Protein AF-A0A9D6N9T9-F1 (afdb_monomer_lite)

Sequence (226 aa):
LMFQETNRHCLLCLECLKNCERLSPRLNLRVPASEIWRGTLAEPQAAALTGALAGLIIPLIVLEHPGWQSARDALQVLGTPWREGALLAVFAAAASLLPGLQRLCAGAAGTETLRALRQAWACAIPLVVGAFMAFELLFVPGLAELSADLRLGPGAREAFLSLRPLLLLQLLAVGAGLLVALVCLQKSLGAVGGAGAPLWRTASRASLFGMNLYAAAVLLLLWWPQ

Foldseek 3Di:
DDDPVDCPVPPVPCPVCVPDPPNPDDDDDDDPPVCLAVLPQDDLVLLLVLQLLLQLLLLVLCQPPPLNVVVNVVQCVVPDVVSVVVSVVSSVCSSVVLVVVLVVCPVPPDPLLNSLLSSLSSLLNLLSQLLVVLSVLVVPPPLQVDWDWDFDDDDDPTDTDTDRVSLVSSCVSNVVSLVSSLSSLVSNLVSSPDPCNVSSVVSNVVSNVVSVVSSVSSSCSSVNPD

pLDDT: mean 80.55, std 11.12, range [46.03, 97.56]

Secondary structure (DSSP, 8-state):
-------TT-----HHHHT-TT-------PPTTHHHHS-PPPPHHHHHHHHHHHHHHHHHHHHH-GGGHHHHHHHHTT-HHHHHHHHHHHHHHHHHHHHHHHHHHHTTS-HHHHHHHHHHHHTTHHHHHHHHHHHHGGGSTTTTT--EEEEESSSSS-EEEEE-HHHHHHHHHHHHHHHHHHHHHHHHHHHT-STTHHHHHHHHHHHHHHHHHHHHHHHHHHHS--

Radius of gyration: 22.66 Å; chains: 1; bounding box: 52×50×80 Å

Structure (mmCIF, N/CA/C/O backbone):
data_AF-A0A9D6N9T9-F1
#
_entry.id   AF-A0A9D6N9T9-F1
#
loop_
_atom_site.group_PDB
_atom_site.id
_atom_site.type_symbol
_atom_site.label_atom_id
_atom_site.label_alt_id
_atom_site.label_comp_id
_atom_site.label_asym_id
_atom_site.label_entity_id
_atom_site.label_seq_id
_atom_site.pdbx_PDB_ins_code
_atom_site.Cartn_x
_atom_site.Cartn_y
_atom_site.Cartn_z
_atom_site.occupancy
_atom_site.B_iso_or_equiv
_atom_site.auth_seq_id
_atom_site.auth_comp_id
_atom_site.auth_asym_id
_atom_site.auth_atom_id
_atom_site.pdbx_PDB_model_num
ATOM 1 N N . LEU A 1 1 ? -10.665 -19.309 37.024 1.00 46.03 1 LEU A N 1
ATOM 2 C CA . LEU A 1 1 ? -11.219 -19.701 35.707 1.00 46.03 1 LEU A CA 1
ATOM 3 C C . LEU A 1 1 ? -11.261 -18.458 34.826 1.00 46.03 1 LEU A C 1
ATOM 5 O O . LEU A 1 1 ? -12.087 -17.591 35.070 1.00 46.03 1 LEU A O 1
ATOM 9 N N . MET A 1 2 ? -10.322 -18.318 33.885 1.00 46.41 2 MET A N 1
ATOM 10 C CA . MET A 1 2 ? -10.349 -17.234 32.896 1.00 46.41 2 MET A CA 1
ATOM 11 C C . MET A 1 2 ? -11.268 -17.654 31.748 1.00 46.41 2 MET A C 1
ATOM 13 O O . MET A 1 2 ? -10.926 -18.547 30.976 1.00 46.41 2 MET A O 1
ATOM 17 N N . PHE A 1 3 ? -12.433 -17.021 31.643 1.00 53.62 3 PHE A N 1
ATOM 18 C CA . PHE A 1 3 ? -13.222 -17.062 30.420 1.00 53.62 3 PHE A CA 1
ATOM 19 C C . PHE A 1 3 ? -12.554 -16.131 29.410 1.00 53.62 3 PHE A C 1
ATOM 21 O O . PHE A 1 3 ? -12.545 -14.914 29.576 1.00 53.62 3 PHE A O 1
ATOM 28 N N . GLN A 1 4 ? -11.929 -16.708 28.387 1.00 57.44 4 GLN A N 1
ATOM 29 C CA . GLN A 1 4 ? -11.382 -15.942 27.275 1.00 57.44 4 GLN A CA 1
ATOM 30 C C . GLN A 1 4 ? -12.556 -15.584 26.351 1.00 57.44 4 GLN A C 1
ATOM 32 O O . GLN A 1 4 ? -12.981 -16.394 25.534 1.00 57.44 4 GLN A O 1
ATOM 37 N N . GLU A 1 5 ? -13.129 -14.389 26.521 1.00 55.22 5 GLU A N 1
ATOM 38 C CA . GLU A 1 5 ? -14.325 -13.946 25.777 1.00 55.22 5 GLU A CA 1
ATOM 39 C C . GLU A 1 5 ? -14.087 -13.781 24.266 1.00 55.22 5 GLU A C 1
ATOM 41 O O . GLU A 1 5 ? -15.032 -13.682 23.484 1.00 55.22 5 GLU A O 1
ATOM 46 N N . THR A 1 6 ? -12.825 -13.761 23.828 1.00 64.56 6 THR A N 1
ATOM 47 C CA . THR A 1 6 ? -12.457 -13.518 22.431 1.00 64.56 6 THR A CA 1
ATOM 48 C C . THR A 1 6 ? -11.460 -14.565 21.940 1.00 64.56 6 THR A C 1
ATOM 50 O O . THR A 1 6 ? -10.466 -14.856 22.604 1.00 64.56 6 THR A O 1
ATOM 53 N N . ASN A 1 7 ? -11.682 -15.077 20.726 1.00 71.56 7 ASN A N 1
ATOM 54 C CA . ASN A 1 7 ? -10.740 -15.956 20.030 1.00 71.56 7 ASN A CA 1
ATOM 55 C C . ASN A 1 7 ? -9.635 -15.182 19.281 1.00 71.56 7 ASN A C 1
ATOM 57 O O . ASN A 1 7 ? -8.918 -15.788 18.488 1.00 71.56 7 ASN A O 1
ATOM 61 N N . ARG A 1 8 ? -9.501 -13.858 19.482 1.00 66.25 8 ARG A N 1
ATOM 62 C CA . ARG A 1 8 ? -8.588 -13.003 18.695 1.00 66.25 8 ARG A CA 1
ATOM 63 C C . ARG A 1 8 ? -7.126 -13.428 18.780 1.00 66.25 8 ARG A C 1
ATOM 65 O O . ARG A 1 8 ? -6.409 -13.305 17.797 1.00 66.25 8 ARG A O 1
ATOM 72 N N . HIS A 1 9 ? -6.707 -13.954 19.928 1.00 72.12 9 HIS A N 1
ATOM 73 C CA . HIS A 1 9 ? -5.340 -14.430 20.165 1.00 72.12 9 HIS A CA 1
ATOM 74 C C . HIS A 1 9 ? -5.243 -15.961 20.164 1.00 72.12 9 HIS A C 1
ATOM 76 O O . HIS A 1 9 ? -4.295 -16.532 20.700 1.00 72.12 9 HIS A O 1
ATOM 82 N N . CYS A 1 10 ? -6.240 -16.651 19.601 1.00 78.62 10 CYS A N 1
ATOM 83 C CA . CYS A 1 10 ? -6.212 -18.102 19.507 1.00 78.62 10 CYS A CA 1
ATOM 84 C C . CYS A 1 10 ? -5.179 -18.535 18.455 1.00 78.62 10 CYS A C 1
ATOM 86 O O . CYS A 1 10 ? -5.390 -18.347 17.260 1.00 78.62 10 CYS A O 1
ATOM 88 N N . LEU A 1 11 ? -4.094 -19.174 18.901 1.00 81.06 11 LEU A N 1
ATOM 89 C CA . LEU A 1 11 ? -3.065 -19.782 18.040 1.00 81.06 11 LEU A CA 1
ATOM 90 C C . LEU A 1 11 ? -3.492 -21.137 17.450 1.00 81.06 11 LEU A C 1
ATOM 92 O O . LEU A 1 11 ? -2.669 -21.869 16.912 1.00 81.06 11 LEU A O 1
ATOM 96 N N . LEU A 1 12 ? -4.769 -21.504 17.599 1.00 83.56 12 LEU A N 1
ATOM 97 C CA . LEU A 1 12 ? -5.318 -22.791 17.175 1.00 83.56 12 LEU A CA 1
ATOM 98 C C . LEU A 1 12 ? -4.568 -24.022 17.732 1.00 83.56 12 LEU A C 1
ATOM 100 O O . LEU A 1 12 ? -4.578 -25.081 17.120 1.00 83.56 12 LEU A O 1
ATOM 104 N N . CYS A 1 13 ? -3.955 -23.919 18.917 1.00 85.31 13 CYS A N 1
ATOM 105 C CA . CYS A 1 13 ? -3.212 -25.023 19.544 1.00 85.31 13 CYS A CA 1
ATOM 106 C C . CYS A 1 13 ? -4.101 -26.178 20.053 1.00 85.31 13 CYS A C 1
ATOM 108 O O . CYS A 1 13 ? -3.587 -27.217 20.457 1.00 85.31 13 CYS A O 1
ATOM 110 N N . LEU A 1 14 ? -5.429 -25.993 20.051 1.00 87.19 14 LEU A N 1
ATOM 111 C CA . LEU A 1 14 ? -6.459 -26.955 20.480 1.00 87.19 14 LEU A CA 1
ATOM 112 C C . LEU A 1 14 ? -6.371 -27.415 21.946 1.00 87.19 14 LEU A C 1
ATOM 114 O O . LEU A 1 14 ? -7.139 -28.277 22.368 1.00 87.19 14 LEU A O 1
ATOM 118 N N . GLU A 1 15 ? -5.510 -26.804 22.755 1.00 85.88 15 GLU A N 1
ATOM 119 C CA . GLU A 1 15 ? -5.335 -27.158 24.168 1.00 85.88 15 GLU A CA 1
ATOM 120 C C . GLU A 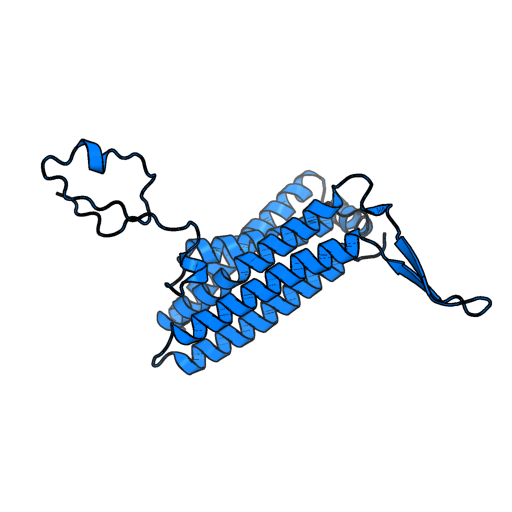1 15 ? -6.618 -26.924 24.986 1.00 85.88 15 GLU A C 1
ATOM 122 O O . GLU A 1 15 ? -6.966 -27.696 25.878 1.00 85.88 15 GLU A O 1
ATOM 127 N N . CYS A 1 16 ? -7.392 -25.901 24.612 1.00 82.25 16 CYS A N 1
ATOM 128 C CA . CYS A 1 16 ? -8.698 -25.610 25.201 1.00 82.25 16 CYS A CA 1
ATOM 129 C C . CYS A 1 16 ? -9.760 -26.680 24.900 1.00 82.25 16 CYS A C 1
ATOM 131 O O . CYS A 1 16 ? -10.655 -26.882 25.714 1.00 82.25 16 CYS A O 1
ATOM 133 N N . LEU A 1 17 ? -9.664 -27.367 23.757 1.00 85.69 17 LEU A N 1
ATOM 134 C CA . LEU A 1 17 ? -10.549 -28.479 23.400 1.00 85.69 17 LEU A CA 1
ATOM 135 C C . LEU A 1 17 ? -10.156 -29.757 24.146 1.00 85.69 17 LEU A C 1
ATOM 137 O O . LEU A 1 17 ? -11.038 -30.468 24.614 1.00 85.69 17 LEU A O 1
ATOM 141 N N . LYS A 1 18 ? -8.851 -30.017 24.301 1.00 86.88 18 LYS A N 1
ATOM 142 C CA . LYS A 1 18 ? -8.337 -31.201 25.010 1.00 86.88 18 LYS A CA 1
ATOM 143 C C . LYS A 1 18 ? -8.667 -31.191 26.501 1.00 86.88 18 LYS A C 1
ATOM 145 O O . LYS A 1 18 ? -9.064 -32.214 27.041 1.00 86.88 18 LYS A O 1
ATOM 150 N N . ASN A 1 19 ? -8.533 -30.034 27.148 1.00 86.06 19 ASN A N 1
ATOM 151 C CA . ASN A 1 19 ? -8.673 -29.914 28.601 1.00 86.06 19 ASN A CA 1
ATOM 152 C C . ASN A 1 19 ? -10.111 -29.618 29.065 1.00 86.06 19 ASN A C 1
ATOM 154 O O . ASN A 1 19 ? -10.336 -29.375 30.249 1.00 86.06 19 ASN A O 1
ATOM 158 N N . CYS A 1 20 ? -11.098 -29.598 28.160 1.00 82.88 20 CYS A N 1
ATOM 159 C CA . CYS A 1 20 ? -12.481 -29.304 28.527 1.00 82.88 20 CYS A CA 1
ATOM 160 C C . CYS A 1 20 ? -13.320 -30.576 28.702 1.00 82.88 20 CYS A C 1
ATOM 162 O O . CYS A 1 20 ? -13.863 -31.112 27.740 1.00 82.88 20 CYS A O 1
ATOM 164 N N . GLU A 1 21 ? -13.535 -30.981 29.954 1.00 86.94 21 GLU A N 1
ATOM 165 C CA . GLU A 1 21 ? -14.380 -32.133 30.315 1.00 86.94 21 GLU A CA 1
ATOM 166 C C . GLU A 1 21 ? -15.847 -31.989 29.876 1.00 86.94 21 GLU A C 1
ATOM 168 O O . GLU A 1 21 ? -16.548 -32.979 29.689 1.00 86.94 21 GLU A O 1
ATOM 173 N N . ARG A 1 22 ? -16.334 -30.752 29.710 1.00 86.25 22 ARG A N 1
ATOM 174 C CA . ARG A 1 22 ? -17.746 -30.467 29.400 1.00 86.25 22 ARG A CA 1
ATOM 175 C C . ARG A 1 22 ? -18.026 -30.167 27.928 1.00 86.25 22 ARG A C 1
ATOM 177 O O . ARG A 1 22 ? -19.139 -29.751 27.624 1.00 86.25 22 ARG A O 1
ATOM 184 N N . LEU A 1 23 ? -17.043 -30.315 27.028 1.00 76.62 23 LEU A N 1
ATOM 185 C CA . LEU A 1 23 ? -17.191 -30.030 25.584 1.00 76.62 23 LEU A CA 1
ATOM 186 C C . LEU A 1 23 ? -17.824 -28.650 25.283 1.00 76.62 23 LEU A C 1
ATOM 188 O O . LEU A 1 23 ? -18.454 -28.434 24.250 1.00 76.62 23 LEU A O 1
ATOM 192 N N . SER A 1 24 ? -17.649 -27.688 26.193 1.00 79.06 24 SER A N 1
ATOM 193 C CA . SER A 1 24 ? -18.222 -26.347 26.081 1.00 79.06 24 SER A CA 1
ATOM 194 C C . SER A 1 24 ? -17.561 -25.421 25.043 1.00 79.06 24 SER A C 1
ATOM 196 O O . SER A 1 24 ? -18.260 -24.507 24.590 1.00 79.06 24 SER A O 1
ATOM 198 N N . PRO A 1 25 ? -16.263 -25.532 24.678 1.00 76.12 25 PRO A N 1
ATOM 199 C CA . PRO A 1 25 ? -15.650 -24.539 23.808 1.00 76.12 25 PRO A CA 1
ATOM 200 C C . PRO A 1 25 ? -16.137 -24.708 22.370 1.00 76.12 25 PRO A C 1
ATOM 202 O O . PRO A 1 25 ? -15.954 -25.748 21.743 1.00 76.12 25 PRO A O 1
ATOM 205 N N . ARG A 1 26 ? -16.718 -23.640 21.815 1.00 76.75 26 ARG A N 1
ATOM 206 C CA . ARG A 1 26 ? -16.994 -23.542 20.380 1.00 76.75 26 ARG A CA 1
ATOM 207 C C . ARG A 1 26 ? -15.792 -22.910 19.691 1.00 76.75 26 ARG A C 1
ATOM 209 O O . ARG A 1 26 ? -15.483 -21.743 19.934 1.00 76.75 26 ARG A O 1
ATOM 216 N N . LEU A 1 27 ? -15.125 -23.668 18.821 1.00 76.25 27 LEU A N 1
ATOM 217 C CA . LEU A 1 27 ? -14.064 -23.131 17.975 1.00 76.25 27 LEU A CA 1
ATOM 218 C C . LEU A 1 27 ? -14.700 -22.238 16.906 1.00 76.25 27 LEU A C 1
ATOM 220 O O . LEU A 1 27 ? -15.283 -22.718 15.937 1.00 76.25 27 LEU A O 1
ATOM 224 N N . ASN A 1 28 ? -14.604 -20.926 17.091 1.00 75.75 28 ASN A N 1
ATOM 225 C CA . ASN A 1 28 ? -14.978 -19.980 16.053 1.00 75.75 28 ASN A CA 1
ATOM 226 C C . ASN A 1 28 ? -13.761 -19.790 15.140 1.00 75.75 28 ASN A C 1
ATOM 228 O O . ASN A 1 28 ? -12.764 -19.204 15.557 1.00 75.75 28 ASN A O 1
ATOM 232 N N . LEU A 1 29 ? -13.793 -20.333 13.923 1.00 74.38 29 LEU A N 1
ATOM 233 C CA . LEU A 1 29 ? -12.741 -20.072 12.943 1.00 74.38 29 LEU A CA 1
ATOM 234 C C . LEU A 1 29 ? -12.972 -18.690 12.342 1.00 74.38 29 LEU A C 1
ATOM 236 O O . LEU A 1 29 ? -13.967 -18.433 11.663 1.00 74.38 29 LEU A O 1
ATOM 240 N N . ARG A 1 30 ? -12.038 -17.778 12.606 1.00 72.31 30 ARG A N 1
ATOM 241 C CA . ARG A 1 30 ? -12.069 -16.435 12.046 1.00 72.31 30 ARG A CA 1
ATOM 242 C C . ARG A 1 30 ? -11.154 -16.376 10.832 1.00 72.31 30 ARG A C 1
ATOM 244 O O . ARG A 1 30 ? -9.986 -16.729 10.927 1.00 72.31 30 ARG A O 1
ATOM 251 N N . VAL A 1 31 ? -11.672 -15.884 9.708 1.00 73.06 31 VAL A N 1
ATOM 252 C CA . VAL A 1 31 ? -10.836 -15.612 8.531 1.00 73.06 31 VAL A CA 1
ATOM 253 C C . VAL A 1 31 ? -9.780 -14.570 8.928 1.00 73.06 31 VAL A C 1
ATOM 255 O O . VAL A 1 31 ? -10.162 -13.528 9.489 1.00 73.06 31 VAL A O 1
ATOM 258 N N . PRO A 1 32 ? -8.480 -14.828 8.687 1.00 67.00 32 PRO A N 1
ATOM 259 C CA . PRO A 1 32 ? -7.427 -13.876 9.012 1.00 67.00 32 PRO A CA 1
ATOM 260 C C . PRO A 1 32 ? -7.709 -12.538 8.332 1.00 67.00 32 PRO A C 1
ATOM 262 O O . PRO A 1 32 ? -8.335 -12.478 7.274 1.00 67.00 32 PRO A O 1
ATOM 265 N N . ALA A 1 33 ? -7.322 -11.448 8.992 1.00 66.81 33 ALA A N 1
ATOM 266 C CA . ALA A 1 33 ? -7.588 -10.086 8.540 1.00 66.81 33 ALA A CA 1
ATOM 267 C C . ALA A 1 33 ? -9.077 -9.705 8.379 1.00 66.81 33 ALA A C 1
ATOM 269 O O . ALA A 1 33 ? -9.344 -8.566 8.012 1.00 66.81 33 ALA A O 1
ATOM 270 N N . SER A 1 34 ? -10.057 -10.570 8.712 1.00 73.69 34 SER A N 1
ATOM 271 C CA . SER A 1 34 ? -11.508 -10.261 8.643 1.00 73.69 34 SER A CA 1
ATOM 272 C C . SER A 1 34 ? -11.907 -8.953 9.339 1.00 73.69 34 SER A C 1
ATOM 274 O O . SER A 1 34 ? -12.927 -8.370 8.989 1.00 73.69 34 SER A O 1
ATOM 276 N N . GLU A 1 35 ? -11.099 -8.476 10.287 1.00 68.06 35 GLU A N 1
ATOM 277 C CA . GLU A 1 35 ? -11.251 -7.188 10.970 1.00 68.06 35 GLU A CA 1
ATOM 278 C C . GLU A 1 35 ? -11.230 -5.988 10.036 1.00 68.06 35 GLU A C 1
ATOM 280 O O . GLU A 1 35 ? -12.031 -5.071 10.191 1.00 68.06 35 GLU A O 1
ATOM 285 N N . ILE A 1 36 ? -10.360 -6.039 9.032 1.00 65.88 36 ILE A N 1
ATOM 286 C CA . ILE A 1 36 ? -10.172 -4.966 8.061 1.00 65.88 36 ILE A CA 1
ATOM 287 C C . ILE A 1 36 ? -11.420 -4.852 7.170 1.00 65.88 36 ILE A C 1
ATOM 289 O O . ILE A 1 36 ? -11.868 -3.753 6.854 1.00 65.88 36 ILE A O 1
ATOM 293 N N . TRP A 1 37 ? -12.026 -5.992 6.816 1.00 66.81 37 TRP A N 1
ATOM 294 C CA . TRP A 1 37 ? -13.096 -6.081 5.812 1.00 66.81 37 TRP A CA 1
ATOM 295 C C . TRP A 1 37 ? -14.515 -6.052 6.391 1.00 66.81 37 TRP A C 1
ATOM 297 O O . TRP A 1 37 ? -15.449 -5.631 5.710 1.00 66.81 37 TRP A O 1
ATOM 307 N N . ARG A 1 38 ? -14.712 -6.551 7.621 1.00 67.88 38 ARG A N 1
ATOM 308 C CA . ARG A 1 38 ? -16.042 -6.680 8.251 1.00 67.88 38 ARG A CA 1
ATOM 309 C C . ARG A 1 38 ? -16.485 -5.424 9.006 1.00 67.88 38 ARG A C 1
ATOM 311 O O . ARG A 1 38 ? -17.539 -5.446 9.629 1.00 67.88 38 ARG A O 1
ATOM 318 N N . GLY A 1 39 ? -15.699 -4.346 8.968 1.00 59.00 39 GLY A N 1
ATOM 319 C CA . GLY A 1 39 ? -16.043 -3.077 9.619 1.00 59.00 39 GLY A CA 1
ATOM 320 C C . GLY A 1 39 ? -15.982 -3.119 11.149 1.00 59.00 39 GLY A C 1
ATOM 321 O O . GLY A 1 39 ? -16.453 -2.194 11.803 1.00 59.00 39 GLY A O 1
ATOM 322 N N . THR A 1 40 ? -15.400 -4.169 11.736 1.00 65.44 40 THR A N 1
ATOM 323 C CA . THR A 1 40 ? -15.052 -4.159 13.160 1.00 65.44 40 THR A CA 1
ATOM 324 C C . THR A 1 40 ? -13.862 -3.230 13.359 1.00 65.44 40 THR A C 1
ATOM 326 O O . THR A 1 40 ? -12.902 -3.327 12.601 1.00 65.44 40 THR A O 1
ATOM 329 N N . LEU A 1 41 ? -13.918 -2.367 14.375 1.00 68.50 41 LEU A N 1
ATOM 330 C CA . LEU A 1 41 ? -12.875 -1.381 14.669 1.00 68.50 41 LEU A CA 1
ATOM 331 C C . LEU A 1 41 ? -11.468 -1.991 14.626 1.00 68.50 41 LEU A C 1
ATOM 333 O O . LEU A 1 41 ? -11.175 -2.948 15.347 1.00 68.50 41 LEU A O 1
ATOM 337 N N . ALA A 1 42 ? -10.618 -1.401 13.789 1.00 70.50 42 ALA A N 1
ATOM 338 C CA . ALA A 1 42 ? -9.234 -1.795 13.616 1.00 70.50 42 ALA A CA 1
ATOM 339 C C . ALA A 1 42 ? -8.427 -1.561 14.894 1.00 70.50 42 ALA A C 1
ATOM 341 O O . ALA A 1 42 ? -8.525 -0.514 15.548 1.00 70.50 42 ALA A O 1
ATOM 342 N N . GLU A 1 43 ? -7.577 -2.531 15.218 1.00 76.12 43 GLU A N 1
ATOM 343 C CA . GLU A 1 43 ? -6.626 -2.380 16.305 1.00 76.12 43 GLU A CA 1
ATOM 344 C C . GLU A 1 43 ? -5.600 -1.281 15.991 1.00 76.12 43 GLU A C 1
ATOM 346 O O . GLU A 1 43 ? -5.198 -1.096 14.836 1.00 76.12 43 GLU A O 1
ATOM 351 N N . PRO A 1 44 ? -5.120 -0.554 17.015 1.00 76.38 44 PRO A N 1
ATOM 352 C CA . PRO A 1 44 ? -4.103 0.479 16.827 1.00 76.38 44 PRO A CA 1
ATOM 353 C C . PRO A 1 44 ? -2.826 -0.075 16.181 1.00 76.38 44 PRO A C 1
ATOM 355 O O . PRO A 1 44 ? -2.167 0.638 15.428 1.00 76.38 44 PRO A O 1
ATOM 358 N N . GLN A 1 45 ? -2.514 -1.348 16.441 1.00 80.00 45 GLN A N 1
ATOM 359 C CA . GLN A 1 45 ? -1.349 -2.044 15.901 1.00 80.00 45 GLN A CA 1
ATOM 360 C C . GLN A 1 45 ? -1.444 -2.222 14.382 1.00 80.00 45 GLN A C 1
ATOM 362 O O . GLN A 1 45 ? -0.473 -1.955 13.681 1.00 80.00 45 GLN A O 1
ATOM 367 N N . ALA A 1 46 ? -2.620 -2.586 13.857 1.00 81.12 46 ALA A N 1
ATOM 368 C CA . ALA A 1 46 ? -2.829 -2.751 12.419 1.00 81.12 46 ALA A CA 1
ATOM 369 C C . ALA A 1 46 ? -2.635 -1.425 11.669 1.00 81.12 46 ALA A C 1
ATOM 371 O O . ALA A 1 46 ? -1.950 -1.369 10.648 1.00 81.12 46 ALA A O 1
ATOM 372 N N . ALA A 1 47 ? -3.180 -0.333 12.210 1.00 81.88 47 ALA A N 1
ATOM 373 C CA . ALA A 1 47 ? -3.007 0.991 11.624 1.00 81.88 47 ALA A CA 1
ATOM 374 C C . ALA A 1 47 ? -1.530 1.438 11.663 1.00 81.88 47 ALA A C 1
ATOM 376 O O . ALA A 1 47 ? -1.014 1.929 10.660 1.00 81.88 47 ALA A O 1
ATOM 377 N N . ALA A 1 48 ? -0.832 1.221 12.786 1.00 81.88 48 ALA A N 1
ATOM 378 C CA . ALA A 1 48 ? 0.590 1.551 12.923 1.00 81.88 48 ALA A CA 1
ATOM 379 C C . ALA A 1 48 ? 1.464 0.750 11.948 1.00 81.88 48 ALA A C 1
ATOM 381 O O . ALA A 1 48 ? 2.314 1.327 11.273 1.00 81.88 48 ALA A O 1
ATOM 382 N N . LEU A 1 49 ? 1.199 -0.553 11.811 1.00 82.81 49 LEU A N 1
ATOM 383 C CA . LEU A 1 49 ? 1.865 -1.412 10.836 1.00 82.81 49 LEU A CA 1
ATOM 384 C C . LEU A 1 49 ? 1.633 -0.917 9.405 1.00 82.81 49 LEU A C 1
ATOM 386 O O . LEU A 1 49 ? 2.566 -0.878 8.612 1.00 82.81 49 LEU A O 1
ATOM 390 N N . THR A 1 50 ? 0.410 -0.486 9.085 1.00 86.44 50 THR A N 1
ATOM 391 C CA . THR A 1 50 ? 0.089 0.062 7.758 1.00 86.44 50 THR A CA 1
ATOM 392 C C . THR A 1 50 ? 0.918 1.305 7.455 1.00 86.44 50 THR A C 1
ATOM 394 O O . THR A 1 50 ? 1.488 1.405 6.375 1.00 86.44 50 THR A O 1
ATOM 397 N N . GLY A 1 51 ? 1.018 2.234 8.412 1.00 83.75 51 GLY A N 1
ATOM 398 C CA . GLY A 1 51 ? 1.845 3.433 8.270 1.00 83.75 51 GLY A CA 1
ATOM 399 C C . GLY A 1 51 ? 3.334 3.110 8.118 1.00 83.75 51 GLY A C 1
ATOM 400 O O . GLY A 1 51 ? 3.992 3.667 7.242 1.00 83.75 51 GLY A O 1
ATOM 401 N N . ALA A 1 52 ? 3.841 2.163 8.914 1.00 83.62 52 ALA A N 1
ATOM 402 C CA . ALA A 1 52 ? 5.226 1.702 8.841 1.00 83.62 52 ALA A CA 1
ATOM 403 C C . ALA A 1 52 ? 5.556 1.090 7.470 1.00 83.62 52 ALA A C 1
ATOM 405 O O . ALA A 1 52 ? 6.532 1.482 6.836 1.00 83.62 52 ALA A O 1
ATOM 406 N N . LEU A 1 53 ? 4.715 0.172 6.983 1.00 86.56 53 LEU A N 1
ATOM 407 C CA . LEU A 1 53 ? 4.891 -0.465 5.676 1.00 86.56 53 LEU A CA 1
ATOM 408 C C . LEU A 1 53 ? 4.753 0.544 4.529 1.00 86.56 53 LEU A C 1
ATOM 410 O O . LEU A 1 53 ? 5.586 0.558 3.626 1.00 86.56 53 LEU A O 1
ATOM 414 N N . ALA A 1 54 ? 3.751 1.427 4.580 1.00 86.94 54 ALA A N 1
ATOM 415 C CA . ALA A 1 54 ? 3.561 2.458 3.562 1.00 86.94 54 ALA A CA 1
ATOM 416 C C . ALA A 1 54 ? 4.795 3.362 3.438 1.00 86.94 54 ALA A C 1
ATOM 418 O O . ALA A 1 54 ? 5.254 3.636 2.328 1.00 86.94 54 ALA A O 1
ATOM 419 N N . GLY A 1 55 ? 5.350 3.788 4.577 1.00 84.25 55 GLY A N 1
ATOM 420 C CA . GLY A 1 55 ? 6.550 4.617 4.617 1.00 84.25 55 GLY A CA 1
ATOM 421 C C . GLY A 1 55 ? 7.846 3.881 4.287 1.00 84.25 55 GLY A C 1
ATOM 422 O O . GLY A 1 55 ? 8.820 4.547 3.961 1.00 84.25 55 GLY A O 1
ATOM 423 N N . LEU A 1 56 ? 7.866 2.544 4.323 1.00 85.88 56 LEU A N 1
ATOM 424 C CA . LEU A 1 56 ? 9.016 1.738 3.901 1.00 85.88 56 LEU A CA 1
ATOM 425 C C . LEU A 1 56 ? 9.101 1.595 2.380 1.00 85.88 56 LEU A C 1
ATOM 427 O O . LEU A 1 56 ? 10.190 1.617 1.818 1.00 85.88 56 LEU A O 1
ATOM 431 N N . ILE A 1 57 ? 7.963 1.435 1.706 1.00 89.50 57 ILE A N 1
ATOM 432 C CA . ILE A 1 57 ? 7.947 1.115 0.271 1.00 89.50 57 ILE A CA 1
ATOM 433 C C . ILE A 1 57 ? 8.562 2.243 -0.563 1.00 89.50 57 ILE A C 1
ATOM 435 O O . ILE A 1 57 ? 9.326 1.974 -1.481 1.00 89.50 57 ILE A O 1
ATOM 439 N N . ILE A 1 58 ? 8.285 3.507 -0.233 1.00 86.75 58 ILE A N 1
ATOM 440 C CA . ILE A 1 58 ? 8.834 4.661 -0.963 1.00 86.75 58 ILE A CA 1
ATOM 441 C C . ILE A 1 58 ? 10.374 4.683 -0.956 1.00 86.75 58 ILE A C 1
ATOM 443 O O . ILE A 1 58 ? 10.960 4.680 -2.039 1.00 86.75 58 ILE A O 1
ATOM 447 N N . PRO A 1 59 ? 11.062 4.699 0.204 1.00 82.50 59 PRO A N 1
ATOM 448 C CA . PRO A 1 59 ? 12.519 4.698 0.223 1.00 82.50 59 PRO A CA 1
ATOM 449 C C . PRO A 1 59 ? 13.098 3.407 -0.362 1.00 82.50 59 PRO A C 1
ATOM 451 O O . PRO A 1 59 ? 14.156 3.463 -0.979 1.00 82.50 59 PRO A O 1
ATOM 454 N N . LEU A 1 60 ? 12.405 2.269 -0.237 1.00 86.19 60 LEU A N 1
ATOM 455 C CA . LEU A 1 60 ? 12.828 1.020 -0.867 1.00 86.19 60 LEU A CA 1
ATOM 456 C C . LEU A 1 60 ? 12.836 1.137 -2.402 1.00 86.19 60 LEU A C 1
ATOM 458 O O . LEU A 1 60 ? 13.835 0.795 -3.030 1.00 86.19 60 LEU A O 1
ATOM 462 N N . ILE A 1 61 ? 11.784 1.715 -2.999 1.00 88.50 61 ILE A N 1
ATOM 463 C CA . ILE A 1 61 ? 11.746 2.010 -4.439 1.00 88.50 61 ILE A CA 1
ATOM 464 C C . ILE A 1 61 ? 12.903 2.940 -4.819 1.00 88.50 61 ILE A C 1
ATOM 466 O O . ILE A 1 61 ? 13.639 2.636 -5.749 1.00 88.50 61 ILE A O 1
ATOM 470 N N . VAL A 1 62 ? 13.116 4.041 -4.092 1.00 84.50 62 VAL A N 1
ATOM 471 C CA . VAL A 1 62 ? 14.195 5.003 -4.402 1.00 84.50 62 VAL A CA 1
ATOM 472 C C . VAL A 1 62 ? 15.590 4.365 -4.331 1.00 84.50 62 VAL A C 1
ATOM 474 O O . VAL A 1 62 ? 16.476 4.723 -5.104 1.00 84.50 62 VAL A O 1
ATOM 477 N N . LEU A 1 63 ? 15.811 3.425 -3.410 1.00 82.88 63 LEU A N 1
ATOM 478 C CA . LEU A 1 63 ? 17.128 2.825 -3.190 1.00 82.88 63 LEU A CA 1
ATOM 479 C C . LEU A 1 63 ? 17.432 1.631 -4.089 1.00 82.88 63 LEU A C 1
ATOM 481 O O . LEU A 1 63 ? 18.601 1.401 -4.408 1.00 82.88 63 LEU A O 1
ATOM 485 N N . GLU A 1 64 ? 16.419 0.891 -4.514 1.00 86.19 64 GLU A N 1
ATOM 486 C CA . GLU A 1 64 ? 16.627 -0.304 -5.329 1.00 86.19 64 GLU A CA 1
ATOM 487 C C . GLU A 1 64 ? 16.349 -0.057 -6.815 1.00 86.19 64 GLU A C 1
ATOM 489 O O . GLU A 1 64 ? 16.996 -0.662 -7.670 1.00 86.19 64 GLU A O 1
ATOM 494 N N . HIS A 1 65 ? 15.466 0.886 -7.158 1.00 85.19 65 HIS A N 1
ATOM 495 C CA . HIS A 1 65 ? 15.119 1.142 -8.551 1.00 85.19 65 HIS A CA 1
ATOM 496 C C . HIS A 1 65 ? 16.295 1.772 -9.329 1.00 85.19 65 HIS A C 1
ATOM 498 O O . HIS A 1 65 ? 16.861 2.783 -8.895 1.00 85.19 65 HIS A O 1
ATOM 504 N N . PRO A 1 66 ? 16.659 1.233 -10.510 1.00 81.69 66 PRO A N 1
ATOM 505 C CA . PRO A 1 66 ? 17.823 1.691 -11.272 1.00 81.69 66 PRO A CA 1
ATOM 506 C C . PRO A 1 66 ? 17.707 3.149 -11.739 1.00 81.69 66 PRO A C 1
ATOM 508 O O . PRO A 1 66 ? 18.691 3.881 -11.672 1.00 81.69 66 PRO A O 1
ATOM 511 N N . GLY A 1 67 ? 16.504 3.608 -12.103 1.00 84.06 67 GLY A N 1
ATOM 512 C CA . GLY A 1 67 ? 16.264 4.985 -12.568 1.00 84.06 67 GLY A CA 1
ATOM 513 C C . GLY A 1 67 ? 16.522 6.086 -11.525 1.00 84.06 67 GLY A C 1
ATOM 514 O O . GLY A 1 67 ? 16.557 7.263 -11.869 1.00 84.06 67 GLY A O 1
ATOM 515 N N . TRP A 1 68 ? 16.737 5.731 -10.253 1.00 84.31 68 TRP A N 1
ATOM 516 C CA . TRP A 1 68 ? 17.010 6.680 -9.164 1.00 84.31 68 TRP A CA 1
ATOM 517 C C . TRP A 1 68 ? 18.493 6.758 -8.786 1.00 84.31 68 TRP A C 1
ATOM 519 O O . TRP A 1 68 ? 18.839 7.205 -7.693 1.00 84.31 68 TRP A O 1
ATOM 529 N N . GLN A 1 69 ? 19.395 6.352 -9.683 1.00 83.06 69 GLN A N 1
ATOM 530 C CA . GLN A 1 69 ? 20.831 6.320 -9.408 1.00 83.06 69 GLN A CA 1
ATOM 531 C C . GLN A 1 69 ? 21.392 7.664 -8.923 1.00 83.06 69 GLN A C 1
ATOM 533 O O . GLN A 1 69 ? 22.087 7.679 -7.918 1.00 83.06 69 GLN A O 1
ATOM 538 N N . SER A 1 70 ? 20.979 8.791 -9.506 1.00 82.25 70 SER A N 1
ATOM 539 C CA . SER A 1 70 ? 21.392 10.127 -9.048 1.00 82.25 70 SER A CA 1
ATOM 540 C C . SER A 1 70 ? 20.970 10.442 -7.606 1.00 82.25 70 SER A C 1
ATOM 542 O O . SER A 1 70 ? 21.738 11.033 -6.849 1.00 82.25 70 SER A O 1
ATOM 544 N N . ALA A 1 71 ? 19.772 10.019 -7.192 1.00 78.69 71 ALA A N 1
ATOM 545 C CA . ALA A 1 71 ? 19.316 10.163 -5.812 1.00 78.69 71 ALA A CA 1
ATOM 546 C C . ALA A 1 71 ? 20.109 9.252 -4.862 1.00 78.69 71 ALA A C 1
ATOM 548 O O . ALA A 1 71 ? 20.435 9.658 -3.746 1.00 78.69 71 ALA A O 1
ATOM 549 N N . ARG A 1 72 ? 20.471 8.043 -5.312 1.00 77.62 72 ARG A N 1
ATOM 550 C CA . ARG A 1 72 ? 21.343 7.132 -4.555 1.00 77.62 72 ARG A CA 1
ATOM 551 C C . ARG A 1 72 ? 22.743 7.702 -4.400 1.00 77.62 72 ARG A C 1
ATOM 553 O O . ARG A 1 72 ? 23.270 7.674 -3.296 1.00 77.62 72 ARG A O 1
ATOM 560 N N . ASP A 1 73 ? 23.309 8.260 -5.459 1.00 81.75 73 ASP A N 1
ATOM 561 C CA . ASP A 1 73 ? 24.639 8.865 -5.450 1.00 81.75 73 ASP A CA 1
ATOM 562 C C . ASP A 1 73 ? 24.664 10.102 -4.540 1.00 81.75 73 ASP A C 1
ATOM 564 O O . ASP A 1 73 ? 25.583 10.269 -3.739 1.00 81.75 73 ASP A O 1
ATOM 568 N N . ALA A 1 74 ? 23.603 10.917 -4.556 1.00 78.25 74 ALA A N 1
ATOM 569 C CA . ALA A 1 74 ? 23.440 12.023 -3.613 1.00 78.25 74 ALA A CA 1
ATOM 570 C C . ALA A 1 74 ? 23.386 11.541 -2.150 1.00 78.25 74 ALA A C 1
ATOM 572 O O . ALA A 1 74 ? 23.971 12.167 -1.267 1.00 78.25 74 ALA A O 1
ATOM 573 N N . LEU A 1 75 ? 22.729 10.407 -1.887 1.00 72.62 75 LEU A N 1
ATOM 574 C CA . LEU A 1 75 ? 22.706 9.777 -0.564 1.00 72.62 75 LEU A CA 1
ATOM 575 C C . LEU A 1 75 ? 24.060 9.155 -0.183 1.00 72.62 75 LEU A C 1
ATOM 577 O O . LEU A 1 75 ? 24.397 9.124 0.997 1.00 72.62 75 LEU A O 1
ATOM 581 N N . GLN A 1 76 ? 24.863 8.698 -1.148 1.00 71.69 76 GLN A N 1
ATOM 582 C CA . GLN A 1 76 ? 26.202 8.150 -0.890 1.00 71.69 76 GLN A CA 1
ATOM 583 C C . GLN A 1 76 ? 27.193 9.204 -0.389 1.00 71.69 76 GLN A C 1
ATOM 585 O O . GLN A 1 76 ? 28.108 8.849 0.355 1.00 71.69 76 GLN A O 1
ATOM 590 N N . VAL A 1 77 ? 26.989 10.489 -0.709 1.00 70.38 77 VAL A N 1
ATOM 591 C CA . VAL A 1 77 ? 27.782 11.604 -0.148 1.00 70.38 77 VAL A CA 1
ATOM 592 C C . VAL A 1 77 ? 27.702 11.635 1.386 1.00 70.38 77 VAL A C 1
ATOM 594 O O . VAL A 1 77 ? 28.630 12.096 2.045 1.00 70.38 77 VAL A O 1
ATOM 597 N N . LEU A 1 78 ? 26.632 11.085 1.970 1.00 66.69 78 LEU A N 1
ATOM 598 C CA . LEU A 1 78 ? 26.455 10.968 3.419 1.00 66.69 78 LEU A CA 1
ATOM 599 C C . LEU A 1 78 ? 27.187 9.754 4.032 1.00 66.69 78 LEU A C 1
ATOM 601 O O . LEU A 1 78 ? 27.258 9.649 5.252 1.00 66.69 78 LEU A O 1
ATOM 605 N N . GLY A 1 79 ? 27.777 8.864 3.224 1.00 63.97 79 GLY A N 1
ATOM 606 C CA . GLY A 1 79 ? 28.537 7.685 3.657 1.00 63.97 79 GLY A CA 1
ATOM 607 C C . GLY A 1 79 ? 27.717 6.387 3.763 1.00 63.97 79 GLY A C 1
ATOM 608 O O . GLY A 1 79 ? 26.518 6.389 4.029 1.00 63.97 79 GLY A O 1
ATOM 609 N N . THR A 1 80 ? 28.377 5.236 3.584 1.00 59.78 80 THR A N 1
ATOM 610 C CA . THR A 1 80 ? 27.760 3.892 3.551 1.00 59.78 80 THR A CA 1
ATOM 611 C C . THR A 1 80 ? 27.017 3.440 4.822 1.00 59.78 80 THR A C 1
ATOM 613 O O . THR A 1 80 ? 25.932 2.882 4.653 1.00 59.78 80 THR A O 1
ATOM 616 N N . PRO A 1 81 ? 27.464 3.702 6.074 1.00 65.00 81 PRO A N 1
ATOM 617 C CA . PRO A 1 81 ? 26.677 3.321 7.256 1.00 65.00 81 PRO A CA 1
ATOM 618 C C . PRO A 1 81 ? 25.376 4.130 7.384 1.00 65.00 81 PRO A C 1
ATOM 620 O O . PRO A 1 81 ? 24.434 3.710 8.056 1.00 65.00 81 PRO A O 1
ATOM 623 N N . TRP A 1 82 ? 25.288 5.276 6.705 1.00 64.69 82 TRP A N 1
ATOM 624 C CA . 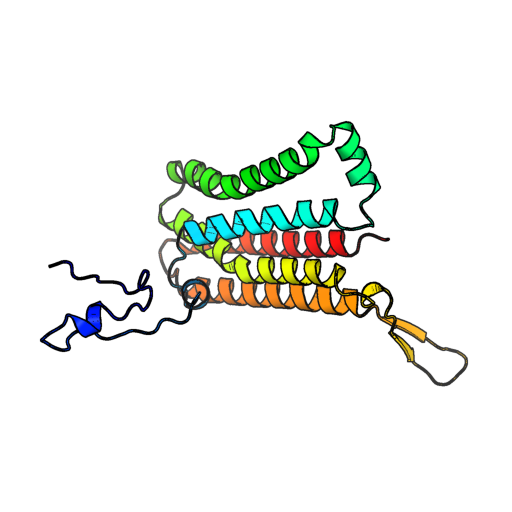TRP A 1 82 ? 24.113 6.136 6.745 1.00 64.69 82 TRP A CA 1
ATOM 625 C C . TRP A 1 82 ? 23.015 5.700 5.782 1.00 64.69 82 TRP A C 1
ATOM 627 O O . TRP A 1 82 ? 21.881 6.111 5.981 1.00 64.69 82 TRP A O 1
ATOM 637 N N . ARG A 1 83 ? 23.279 4.844 4.784 1.00 65.56 83 ARG A N 1
ATOM 638 C CA . ARG A 1 83 ? 22.230 4.367 3.861 1.00 65.56 83 ARG A CA 1
ATOM 639 C C . ARG A 1 83 ? 21.228 3.455 4.574 1.00 65.56 83 ARG A C 1
ATOM 641 O O . ARG A 1 83 ? 20.022 3.682 4.501 1.00 65.56 83 ARG A O 1
ATOM 648 N N . GLU A 1 84 ? 21.731 2.466 5.307 1.00 67.56 84 GLU A N 1
ATOM 649 C CA . GLU A 1 84 ? 20.911 1.577 6.139 1.00 67.56 84 GLU A CA 1
ATOM 650 C C . GLU A 1 84 ? 20.292 2.344 7.313 1.00 67.56 84 GLU A C 1
ATOM 652 O O . GLU A 1 84 ? 19.104 2.199 7.600 1.00 67.56 84 GLU A O 1
ATOM 657 N N . GLY A 1 85 ? 21.070 3.241 7.933 1.00 69.94 85 GLY A N 1
ATOM 658 C CA . GLY A 1 85 ? 20.588 4.129 8.988 1.00 69.94 85 GLY A CA 1
ATOM 659 C C . GLY A 1 85 ? 19.478 5.078 8.526 1.00 69.94 85 GLY A C 1
ATOM 660 O O . GLY A 1 85 ? 18.525 5.294 9.267 1.00 69.94 85 GLY A O 1
ATOM 661 N N . ALA A 1 86 ? 19.546 5.603 7.301 1.00 69.69 86 ALA A N 1
ATOM 662 C CA . ALA A 1 86 ? 18.531 6.482 6.725 1.00 69.69 86 ALA A CA 1
ATOM 663 C C . ALA A 1 86 ? 17.246 5.716 6.404 1.00 69.69 86 ALA A C 1
ATOM 665 O O . ALA A 1 86 ? 16.164 6.200 6.722 1.00 69.69 86 ALA A O 1
ATOM 666 N N . LEU A 1 87 ? 17.347 4.502 5.853 1.00 68.69 87 LEU A N 1
ATOM 667 C CA . LEU A 1 87 ? 16.198 3.607 5.688 1.00 68.69 87 LEU A CA 1
ATOM 668 C C . LEU A 1 87 ? 15.526 3.308 7.023 1.00 68.69 87 LEU A C 1
ATOM 670 O O . LEU A 1 87 ? 14.311 3.450 7.148 1.00 68.69 87 LEU A O 1
ATOM 674 N N . LEU A 1 88 ? 16.320 2.943 8.030 1.00 69.81 88 LEU A N 1
ATOM 675 C CA . LEU A 1 88 ? 15.827 2.661 9.371 1.00 69.81 88 LEU A CA 1
ATOM 676 C C . LEU A 1 88 ? 15.219 3.911 10.019 1.00 69.81 88 LEU A C 1
ATOM 678 O O . LEU A 1 88 ? 14.192 3.807 10.680 1.00 69.81 88 LEU A O 1
ATOM 682 N N . ALA A 1 89 ? 15.803 5.090 9.803 1.00 74.62 89 ALA A N 1
ATOM 683 C CA . ALA A 1 89 ? 15.291 6.359 10.308 1.00 74.62 89 ALA A CA 1
ATOM 684 C C . ALA A 1 89 ? 13.978 6.757 9.625 1.00 74.62 89 ALA A C 1
ATOM 686 O O . ALA A 1 89 ? 13.049 7.171 10.311 1.00 74.62 89 ALA A O 1
ATOM 687 N N . VAL A 1 90 ? 13.860 6.587 8.304 1.00 73.12 90 VAL A N 1
ATOM 688 C CA . VAL A 1 90 ? 12.609 6.821 7.566 1.00 73.12 90 VAL A CA 1
ATOM 689 C C . VAL A 1 90 ? 11.547 5.815 7.998 1.00 73.12 90 VAL A C 1
ATOM 691 O O . VAL A 1 90 ? 10.411 6.205 8.256 1.00 73.12 90 VAL A O 1
ATOM 694 N N . PHE A 1 91 ? 11.913 4.544 8.163 1.00 68.62 91 PHE A N 1
ATOM 695 C CA . PHE A 1 91 ? 11.019 3.515 8.681 1.00 68.62 91 PHE A CA 1
ATOM 696 C C . PHE A 1 91 ? 10.547 3.838 10.101 1.00 68.62 91 PHE A C 1
ATOM 698 O O . PHE A 1 91 ? 9.349 3.822 10.372 1.00 68.62 91 PHE A O 1
ATOM 705 N N . ALA A 1 92 ? 11.464 4.196 11.000 1.00 70.00 92 ALA A N 1
ATOM 706 C CA . ALA A 1 92 ? 11.152 4.590 12.367 1.00 70.00 92 ALA A CA 1
ATOM 707 C C . ALA A 1 92 ? 10.295 5.863 12.403 1.00 70.00 92 ALA A C 1
ATOM 709 O O . ALA A 1 92 ? 9.337 5.933 13.173 1.00 70.00 92 ALA A O 1
ATOM 710 N N . ALA A 1 93 ? 10.574 6.848 11.546 1.00 76.56 93 ALA A N 1
ATOM 711 C CA . ALA A 1 93 ? 9.783 8.067 11.409 1.00 76.56 93 ALA A CA 1
ATOM 712 C C . ALA A 1 93 ? 8.368 7.763 10.896 1.00 76.56 93 ALA A C 1
ATOM 714 O O . ALA A 1 93 ? 7.395 8.223 11.484 1.00 76.56 93 ALA A O 1
ATOM 715 N N . ALA A 1 94 ? 8.222 6.930 9.865 1.00 71.19 94 ALA A N 1
ATOM 716 C CA . ALA A 1 94 ? 6.923 6.534 9.327 1.00 71.19 94 ALA A CA 1
ATOM 717 C C . ALA A 1 94 ? 6.107 5.686 10.315 1.00 71.19 94 ALA A C 1
ATOM 719 O O . ALA A 1 94 ? 4.922 5.945 10.534 1.00 71.19 94 ALA A O 1
ATOM 720 N N . ALA A 1 95 ? 6.751 4.713 10.966 1.00 67.62 95 ALA A N 1
ATOM 721 C CA . ALA A 1 95 ? 6.142 3.870 11.991 1.00 67.62 95 ALA A CA 1
ATOM 722 C C . ALA A 1 95 ? 5.726 4.677 13.230 1.00 67.62 95 ALA A C 1
ATOM 724 O O . ALA A 1 95 ? 4.725 4.355 13.872 1.00 67.62 95 ALA A O 1
ATOM 725 N N . SER A 1 96 ? 6.469 5.739 13.559 1.00 70.25 96 SER A N 1
ATOM 726 C CA . SER A 1 96 ? 6.160 6.635 14.678 1.00 70.25 96 SER A CA 1
ATOM 727 C C . SER A 1 96 ? 5.187 7.758 14.316 1.00 70.25 96 SER A C 1
ATOM 729 O O . SER A 1 96 ? 4.533 8.287 15.217 1.00 70.25 96 SER A O 1
ATOM 731 N N . LEU A 1 97 ? 5.006 8.079 13.029 1.00 72.88 97 LEU A N 1
ATOM 732 C CA . LEU A 1 97 ? 4.143 9.171 12.574 1.00 72.88 97 LEU A CA 1
ATOM 733 C C . LEU A 1 97 ? 2.695 8.965 13.021 1.00 72.88 97 LEU A C 1
ATOM 735 O O . LEU A 1 97 ? 2.068 9.874 13.556 1.00 72.88 97 LEU A O 1
ATOM 739 N N . LEU A 1 98 ? 2.166 7.752 12.848 1.00 67.56 98 LEU A N 1
ATOM 740 C CA . LEU A 1 98 ? 0.782 7.452 13.194 1.00 67.56 98 LEU A CA 1
ATOM 741 C C . LEU A 1 98 ? 0.520 7.434 14.710 1.00 67.56 98 LEU A C 1
ATOM 743 O O . LEU A 1 98 ? -0.405 8.121 15.144 1.00 67.56 98 LEU A O 1
ATOM 747 N N . PRO A 1 99 ? 1.278 6.703 15.551 1.00 67.69 99 PRO A N 1
ATOM 748 C CA . PRO A 1 99 ? 1.112 6.791 17.000 1.00 67.69 99 PRO A CA 1
ATOM 749 C C . PRO A 1 99 ? 1.453 8.190 17.538 1.00 67.69 99 PRO A C 1
ATOM 751 O O . PRO A 1 99 ? 0.821 8.629 18.497 1.00 67.69 99 PRO A O 1
ATOM 754 N N . GLY A 1 100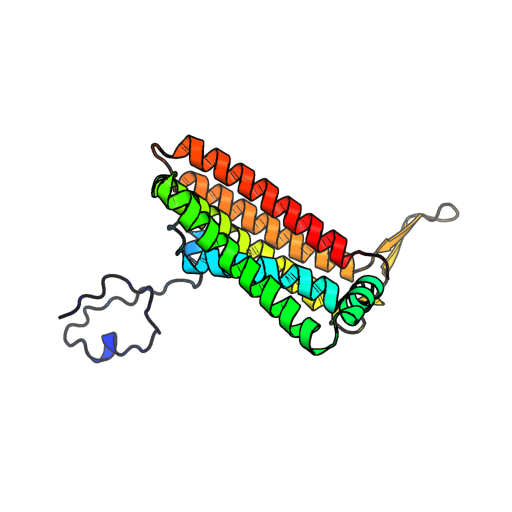 ? 2.382 8.918 16.910 1.00 70.88 100 GLY A N 1
ATOM 755 C CA . GLY A 1 100 ? 2.696 10.314 17.219 1.00 70.88 100 GLY A CA 1
ATOM 756 C C . GLY A 1 100 ? 1.505 11.237 16.968 1.00 70.88 100 GLY A C 1
ATOM 757 O O . GLY A 1 100 ? 1.046 11.907 17.890 1.00 70.88 100 GLY A O 1
ATOM 758 N N . LEU A 1 101 ? 0.925 11.188 15.766 1.00 70.31 101 LEU A N 1
ATOM 759 C CA . LEU A 1 101 ? -0.310 11.899 15.423 1.00 70.31 101 LEU A CA 1
ATOM 760 C C . LEU A 1 101 ? -1.464 11.491 16.337 1.00 70.31 101 LEU A C 1
ATOM 762 O O . LEU A 1 101 ? -2.211 12.347 16.791 1.00 70.31 101 LEU A O 1
ATOM 766 N N . GLN A 1 102 ? -1.593 10.209 16.682 1.00 69.62 102 GLN A N 1
ATOM 767 C CA . GLN A 1 102 ? -2.619 9.762 17.624 1.00 69.62 102 GLN A CA 1
ATOM 768 C C . GLN A 1 102 ? -2.421 10.344 19.024 1.00 69.62 102 GLN A C 1
ATOM 770 O O . GLN A 1 102 ? -3.411 10.700 19.649 1.00 69.62 102 GLN A O 1
ATOM 775 N N . ARG A 1 103 ? -1.186 10.455 19.528 1.00 74.25 103 ARG A N 1
ATOM 776 C CA . ARG A 1 103 ? -0.901 11.073 20.836 1.00 74.25 103 ARG A CA 1
ATOM 777 C C . ARG A 1 103 ? -1.158 12.577 20.818 1.00 74.25 103 ARG A C 1
ATOM 779 O O . ARG A 1 103 ? -1.788 13.083 21.739 1.00 74.25 103 ARG A O 1
ATOM 786 N N . LEU A 1 104 ? -0.732 13.264 19.757 1.00 72.81 104 LEU A N 1
ATOM 787 C CA . LEU A 1 104 ? -0.980 14.696 19.562 1.00 72.81 104 LEU A CA 1
ATOM 788 C C . LEU A 1 104 ? -2.480 14.986 19.448 1.00 72.81 104 LEU A C 1
ATOM 790 O O . LEU A 1 104 ? -2.993 15.912 20.070 1.00 72.81 104 LEU A O 1
ATOM 794 N N . CYS A 1 105 ? -3.205 14.147 18.709 1.00 68.81 105 CYS A N 1
ATOM 795 C CA . CYS A 1 105 ? -4.647 14.256 18.582 1.00 68.81 105 CYS A CA 1
ATOM 796 C C . CYS A 1 105 ? -5.392 13.749 19.819 1.00 68.81 105 CYS A C 1
ATOM 798 O O . CYS A 1 105 ? -6.495 14.210 20.037 1.00 68.81 105 CYS A O 1
ATOM 800 N N . ALA A 1 106 ? -4.850 12.866 20.662 1.00 68.19 106 ALA A N 1
ATOM 801 C CA . ALA A 1 106 ? -5.563 12.370 21.847 1.00 68.19 106 ALA A CA 1
ATOM 802 C C . ALA A 1 106 ? -5.891 13.468 22.868 1.00 68.19 106 ALA A C 1
ATOM 804 O O . ALA A 1 106 ? -6.885 13.349 23.577 1.00 68.19 106 ALA A O 1
ATOM 805 N N . GLY A 1 107 ? -5.087 14.536 22.923 1.00 67.62 107 GLY A N 1
ATOM 806 C CA . GLY A 1 107 ? -5.367 15.696 23.773 1.00 67.62 107 GLY A CA 1
ATOM 807 C C . GLY A 1 107 ? -6.460 16.625 23.230 1.00 67.62 107 GLY A C 1
ATOM 808 O O . GLY A 1 107 ? -7.095 17.326 24.009 1.00 67.62 107 GLY A O 1
ATOM 809 N N . ALA A 1 108 ? -6.697 16.627 21.914 1.00 66.12 108 ALA A N 1
ATOM 810 C CA . ALA A 1 108 ? -7.601 17.569 21.239 1.00 66.12 108 ALA A CA 1
ATOM 811 C C . ALA A 1 108 ? -8.824 16.903 20.578 1.00 66.12 108 ALA A C 1
ATOM 813 O O . ALA A 1 108 ? -9.820 17.560 20.283 1.00 66.12 108 ALA A O 1
ATOM 814 N N . ALA A 1 109 ? -8.755 15.601 20.321 1.00 68.31 109 ALA A N 1
ATOM 815 C CA . ALA A 1 109 ? -9.723 14.828 19.567 1.00 68.31 109 ALA A CA 1
ATOM 816 C C . ALA A 1 109 ? -10.299 13.714 20.444 1.00 68.31 109 ALA A C 1
ATOM 818 O O . ALA A 1 109 ? -9.572 12.965 21.097 1.00 68.31 109 ALA A O 1
ATOM 819 N N . GLY A 1 110 ? -11.625 13.580 20.425 1.00 74.12 110 GLY A N 1
ATOM 820 C CA . GLY A 1 110 ? -12.321 12.526 21.156 1.00 74.12 110 GLY A CA 1
ATOM 821 C C . GLY A 1 110 ? -11.881 11.119 20.735 1.00 74.12 110 GLY A C 1
ATOM 822 O O . GLY A 1 110 ? -11.389 10.889 19.626 1.00 74.12 110 GLY A O 1
ATOM 823 N N . THR A 1 111 ? -12.113 10.142 21.615 1.00 77.88 111 THR A N 1
ATOM 824 C CA . THR A 1 111 ? -11.754 8.730 21.383 1.00 77.88 111 THR A CA 1
ATOM 825 C C . THR A 1 111 ? -12.397 8.145 20.119 1.00 77.88 111 THR A C 1
ATOM 827 O O . THR A 1 111 ? -11.819 7.254 19.495 1.00 77.88 111 THR A O 1
ATOM 830 N N . GLU A 1 112 ? -13.553 8.671 19.710 1.00 76.62 112 GLU A N 1
ATOM 831 C CA . GLU A 1 112 ? -14.233 8.343 18.451 1.00 76.62 112 GLU A CA 1
ATOM 832 C C . GLU A 1 112 ? -13.438 8.800 17.218 1.00 76.62 112 GLU A C 1
ATOM 834 O O . GLU A 1 112 ? -13.307 8.048 16.256 1.00 76.62 112 GLU A O 1
ATOM 839 N N . THR A 1 113 ? -12.830 9.989 17.254 1.00 75.56 113 THR A N 1
ATOM 840 C CA . THR A 1 113 ? -12.014 10.523 16.149 1.00 75.56 113 THR A CA 1
ATOM 841 C C . THR A 1 113 ? -10.742 9.706 15.947 1.00 75.56 113 THR A C 1
ATOM 843 O O . THR A 1 113 ? -10.335 9.435 14.818 1.00 75.56 113 THR A O 1
ATOM 846 N N . LEU A 1 114 ? -10.116 9.259 17.037 1.00 78.31 114 LEU A N 1
ATOM 847 C CA . LEU A 1 114 ? -8.950 8.378 16.958 1.00 78.31 114 LEU A CA 1
ATOM 848 C C . LEU A 1 114 ? -9.313 6.998 16.408 1.00 78.31 114 LEU A C 1
ATOM 850 O O . LEU A 1 114 ? -8.562 6.437 15.611 1.00 78.31 114 LEU A O 1
ATOM 854 N N . ARG A 1 115 ? -10.465 6.453 16.814 1.00 79.31 115 ARG A N 1
ATOM 855 C CA . ARG A 1 115 ? -10.996 5.194 16.274 1.00 79.31 115 ARG A CA 1
ATOM 856 C C . ARG A 1 115 ? -11.291 5.308 14.781 1.00 79.31 115 ARG A C 1
ATOM 858 O O . ARG A 1 115 ? -10.870 4.445 14.015 1.00 79.31 115 ARG A O 1
ATOM 865 N N . ALA A 1 116 ? -11.912 6.411 14.376 1.00 79.06 116 ALA A N 1
ATOM 866 C CA . ALA A 1 116 ? -12.139 6.768 12.986 1.00 79.06 116 ALA A CA 1
ATOM 867 C C . ALA A 1 116 ? -10.830 6.799 12.176 1.00 79.06 116 ALA A C 1
ATOM 869 O O . ALA A 1 116 ? -10.678 6.114 11.167 1.00 79.06 116 ALA A O 1
ATOM 870 N N . LEU A 1 117 ? -9.834 7.545 12.652 1.00 79.00 117 LEU A N 1
ATOM 871 C CA . LEU A 1 117 ? -8.553 7.646 11.964 1.00 79.00 117 LEU A CA 1
ATOM 872 C C . LEU A 1 117 ? -7.877 6.271 11.836 1.00 79.00 117 LEU A C 1
ATOM 874 O O . LEU A 1 117 ? -7.458 5.894 10.748 1.00 79.00 117 LEU A O 1
ATOM 878 N N . ARG A 1 118 ? -7.834 5.476 12.911 1.00 84.00 118 ARG A N 1
ATOM 879 C CA . ARG A 1 118 ? -7.258 4.118 12.885 1.00 84.00 118 ARG A CA 1
ATOM 880 C C . ARG A 1 118 ? -7.925 3.223 11.852 1.00 84.00 118 ARG A C 1
ATOM 882 O O . ARG A 1 118 ? -7.224 2.556 11.097 1.00 84.00 118 ARG A O 1
ATOM 889 N N . GLN A 1 119 ? -9.255 3.231 11.805 1.00 84.19 119 GLN A N 1
ATOM 890 C CA . GLN A 1 119 ? -10.001 2.444 10.830 1.00 84.19 119 GLN A CA 1
ATOM 891 C C . GLN A 1 119 ? -9.672 2.873 9.398 1.00 84.19 119 GLN A C 1
ATOM 893 O O . GLN A 1 119 ? -9.429 2.016 8.551 1.00 84.19 119 GLN A O 1
ATOM 898 N N . ALA A 1 120 ? -9.624 4.181 9.132 1.00 83.94 120 ALA A N 1
ATOM 899 C CA . ALA A 1 120 ? -9.309 4.710 7.809 1.00 83.94 120 ALA A CA 1
ATOM 900 C C . ALA A 1 120 ? -7.897 4.301 7.349 1.00 83.94 120 ALA A C 1
ATOM 902 O O . ALA A 1 120 ? -7.720 3.845 6.222 1.00 83.94 120 ALA A O 1
ATOM 903 N N . TRP A 1 121 ? -6.907 4.366 8.245 1.00 84.06 121 TRP A N 1
ATOM 904 C CA . TRP A 1 121 ? -5.544 3.905 7.964 1.00 84.06 121 TRP A CA 1
ATOM 905 C C . TRP A 1 121 ? -5.469 2.394 7.744 1.00 84.06 121 TRP A C 1
ATOM 907 O O . TRP A 1 121 ? -4.842 1.959 6.787 1.00 84.06 121 TRP A O 1
ATOM 917 N N . ALA A 1 122 ? -6.150 1.586 8.558 1.00 86.94 122 ALA A N 1
ATOM 918 C CA . ALA A 1 122 ? -6.191 0.136 8.359 1.00 86.94 122 ALA A CA 1
ATOM 919 C C . ALA A 1 122 ? -6.843 -0.261 7.021 1.00 86.94 122 ALA A C 1
ATOM 921 O O . ALA A 1 122 ? -6.458 -1.259 6.415 1.00 86.94 122 ALA A O 1
ATOM 922 N N . CYS A 1 123 ? -7.782 0.540 6.507 1.00 89.81 123 CYS A N 1
ATOM 923 C CA . CYS A 1 123 ? -8.352 0.319 5.176 1.00 89.81 123 CYS A CA 1
ATOM 924 C C . CYS A 1 123 ? -7.320 0.491 4.049 1.00 89.81 123 CYS A C 1
ATOM 926 O O . CYS A 1 123 ? -7.570 -0.000 2.955 1.00 89.81 123 CYS A O 1
ATOM 928 N N . ALA A 1 124 ? -6.171 1.138 4.290 1.00 91.44 124 ALA A N 1
ATOM 929 C CA . ALA A 1 124 ? -5.112 1.316 3.294 1.00 91.44 124 ALA A CA 1
ATOM 930 C C . ALA A 1 124 ? -4.201 0.085 3.131 1.00 91.44 124 ALA A C 1
ATOM 932 O O . ALA A 1 124 ? -3.406 0.050 2.195 1.00 91.44 124 ALA A O 1
ATOM 933 N N . ILE A 1 125 ? -4.316 -0.938 3.989 1.00 91.69 125 ILE A N 1
ATOM 934 C CA . ILE A 1 125 ? -3.492 -2.161 3.919 1.00 91.69 125 ILE A CA 1
ATOM 935 C C . ILE A 1 125 ? -3.468 -2.783 2.510 1.00 91.69 125 ILE A C 1
ATOM 937 O O . ILE A 1 125 ? -2.373 -3.050 2.016 1.00 91.69 125 ILE A O 1
ATOM 941 N N . PRO A 1 126 ? -4.606 -2.977 1.813 1.00 93.88 126 PRO A N 1
ATOM 942 C CA . PRO A 1 126 ? -4.606 -3.571 0.476 1.00 93.88 126 PRO A CA 1
ATOM 943 C C . PRO A 1 126 ? -3.825 -2.743 -0.550 1.00 93.88 126 PRO A C 1
ATOM 945 O O . PRO A 1 126 ? -3.168 -3.311 -1.417 1.00 93.88 126 PRO A O 1
ATOM 948 N N . LEU A 1 127 ? -3.850 -1.412 -0.430 1.00 95.75 127 LEU A N 1
ATOM 949 C CA . LEU A 1 127 ? -3.075 -0.517 -1.287 1.00 95.75 127 LEU A CA 1
ATOM 950 C C . LEU A 1 127 ? -1.571 -0.662 -1.033 1.00 95.75 127 LEU A C 1
ATOM 952 O O . LEU A 1 127 ? -0.805 -0.751 -1.985 1.00 95.75 127 LEU A O 1
ATOM 956 N N . VAL A 1 128 ? -1.154 -0.725 0.232 1.00 94.12 128 VAL A N 1
ATOM 957 C CA . VAL A 1 128 ? 0.254 -0.936 0.609 1.00 94.12 128 VAL A CA 1
ATOM 958 C C . VAL A 1 128 ? 0.756 -2.289 0.097 1.00 94.12 128 VAL A C 1
ATOM 960 O O . VAL A 1 128 ? 1.840 -2.367 -0.471 1.00 94.12 128 VAL A O 1
ATOM 963 N N . VAL A 1 129 ? -0.055 -3.344 0.218 1.00 94.62 129 VAL A N 1
ATOM 964 C CA . VAL A 1 129 ? 0.262 -4.665 -0.350 1.00 94.62 129 VAL A CA 1
ATOM 965 C C . VAL A 1 129 ? 0.353 -4.603 -1.877 1.00 94.62 129 VAL A C 1
ATOM 967 O O . VAL A 1 129 ? 1.285 -5.158 -2.448 1.00 94.62 129 VAL A O 1
ATOM 970 N N . GLY A 1 130 ? -0.566 -3.901 -2.545 1.00 96.62 130 GLY A N 1
ATOM 971 C CA . GLY A 1 130 ? -0.521 -3.696 -3.996 1.00 96.62 130 GLY A CA 1
ATOM 972 C C . GLY A 1 130 ? 0.726 -2.935 -4.455 1.00 96.62 130 GLY A C 1
ATOM 973 O O . GLY A 1 130 ? 1.347 -3.318 -5.442 1.00 96.62 130 GLY A O 1
ATOM 974 N N . ALA A 1 131 ? 1.136 -1.907 -3.709 1.00 96.25 131 ALA A N 1
ATOM 975 C CA . ALA A 1 131 ? 2.371 -1.163 -3.948 1.00 96.25 131 ALA A CA 1
ATOM 976 C C . ALA A 1 131 ? 3.620 -2.036 -3.759 1.00 96.25 131 ALA A C 1
ATOM 978 O O . ALA A 1 131 ? 4.527 -1.988 -4.585 1.00 96.25 131 ALA A O 1
ATOM 979 N N . PHE A 1 132 ? 3.644 -2.871 -2.717 1.00 95.44 132 PHE A N 1
ATOM 980 C CA . PHE A 1 132 ? 4.732 -3.819 -2.488 1.00 95.44 132 PHE A CA 1
ATOM 981 C C . PHE A 1 132 ? 4.822 -4.859 -3.612 1.00 95.44 132 PHE A C 1
ATOM 983 O O . PHE A 1 132 ? 5.892 -5.074 -4.164 1.00 95.44 132 PHE A O 1
ATOM 990 N N . MET A 1 133 ? 3.690 -5.433 -4.030 1.00 96.81 133 MET A N 1
ATOM 991 C CA . MET A 1 133 ? 3.645 -6.347 -5.177 1.00 96.81 133 MET A CA 1
ATOM 992 C C . MET A 1 133 ? 4.135 -5.672 -6.464 1.00 96.81 133 MET A C 1
ATOM 994 O O . MET A 1 133 ? 4.899 -6.268 -7.215 1.00 96.81 133 MET A O 1
ATOM 998 N N . ALA A 1 134 ? 3.738 -4.421 -6.714 1.00 96.44 134 ALA A N 1
ATOM 999 C CA . ALA A 1 134 ? 4.204 -3.657 -7.871 1.00 96.44 134 ALA A CA 1
ATOM 1000 C C . ALA A 1 134 ? 5.722 -3.408 -7.851 1.00 96.44 134 ALA A C 1
ATOM 1002 O O . ALA A 1 134 ? 6.362 -3.418 -8.904 1.00 96.44 134 ALA A O 1
ATOM 1003 N N . PHE A 1 135 ? 6.294 -3.211 -6.663 1.00 94.56 135 PHE A N 1
ATOM 1004 C CA . PHE A 1 135 ? 7.736 -3.117 -6.469 1.00 94.56 135 PHE A CA 1
ATOM 1005 C C . PHE A 1 135 ? 8.438 -4.458 -6.734 1.00 94.56 135 PHE A C 1
ATOM 1007 O O . PHE A 1 135 ? 9.382 -4.491 -7.515 1.00 94.56 135 PHE A O 1
ATOM 1014 N N . GLU A 1 136 ? 7.944 -5.567 -6.180 1.00 95.19 136 GLU A N 1
ATOM 1015 C CA . GLU A 1 136 ? 8.524 -6.906 -6.386 1.00 95.19 136 GLU A CA 1
ATOM 1016 C C . GLU A 1 136 ? 8.545 -7.332 -7.867 1.00 95.19 136 GLU A C 1
ATOM 1018 O O . GLU A 1 136 ? 9.460 -8.025 -8.311 1.00 95.19 136 GLU A O 1
ATOM 1023 N N . LEU A 1 137 ? 7.591 -6.854 -8.678 1.00 95.00 137 LEU A N 1
ATOM 1024 C CA . LEU A 1 137 ? 7.582 -7.093 -10.127 1.00 95.00 137 LEU A CA 1
ATOM 1025 C C . LEU A 1 137 ? 8.830 -6.556 -10.851 1.00 95.00 137 LEU A C 1
ATOM 1027 O O . LEU A 1 137 ? 9.147 -7.052 -11.930 1.00 95.00 137 LEU A O 1
ATOM 1031 N N . LEU A 1 138 ? 9.550 -5.585 -10.277 1.00 92.06 138 LEU A N 1
ATOM 1032 C CA . LEU A 1 138 ? 10.817 -5.090 -10.832 1.00 92.06 138 LEU A CA 1
ATOM 1033 C C . LEU A 1 138 ? 11.914 -6.158 -10.837 1.00 92.06 138 LEU A C 1
ATOM 1035 O O . LEU A 1 138 ? 12.799 -6.115 -11.688 1.00 92.06 138 LEU A O 1
ATOM 1039 N N . PHE A 1 139 ? 11.863 -7.103 -9.898 1.00 92.56 139 PHE A N 1
ATOM 1040 C CA . PHE A 1 139 ? 12.880 -8.143 -9.742 1.00 92.56 139 PHE A CA 1
ATOM 1041 C C . PHE A 1 139 ? 12.529 -9.431 -10.485 1.00 92.56 139 PHE A C 1
ATOM 1043 O O . PHE A 1 139 ? 13.285 -10.399 -10.428 1.00 92.56 139 PHE A O 1
ATOM 1050 N N . VAL A 1 140 ? 11.402 -9.459 -11.204 1.00 94.56 140 VAL A N 1
ATOM 1051 C CA . VAL A 1 140 ? 11.049 -10.589 -12.062 1.00 94.56 140 VAL A CA 1
ATOM 1052 C C . VAL A 1 140 ? 11.912 -10.524 -13.330 1.00 94.56 140 VAL A C 1
ATOM 1054 O O . VAL A 1 140 ? 11.742 -9.606 -14.141 1.00 94.56 140 VAL A O 1
ATOM 1057 N N . PRO A 1 141 ? 12.839 -11.479 -13.538 1.00 91.62 141 PRO A N 1
ATOM 1058 C CA . PRO A 1 141 ? 13.779 -11.426 -14.651 1.00 91.62 141 PRO A CA 1
ATOM 1059 C C . PRO A 1 141 ? 13.048 -11.489 -15.998 1.00 91.62 141 PRO A C 1
ATOM 1061 O O . PRO A 1 141 ? 12.106 -12.261 -16.173 1.00 91.62 141 PRO A O 1
ATOM 1064 N N . GLY A 1 142 ? 13.480 -10.660 -16.952 1.00 90.06 142 GLY A N 1
ATOM 1065 C CA . GLY A 1 142 ? 12.914 -10.581 -18.304 1.00 90.06 142 GLY A CA 1
ATOM 1066 C C . GLY A 1 142 ? 11.594 -9.806 -18.422 1.00 90.06 142 GLY A C 1
ATOM 1067 O O . GLY A 1 142 ? 11.190 -9.471 -19.533 1.00 90.06 142 GLY A O 1
ATOM 1068 N N . LEU A 1 143 ? 10.929 -9.452 -17.313 1.00 90.12 143 LEU A N 1
ATOM 1069 C CA . LEU A 1 143 ? 9.641 -8.745 -17.361 1.00 90.12 143 LEU A CA 1
ATOM 1070 C C . LEU A 1 143 ? 9.768 -7.294 -17.848 1.00 90.12 143 LEU A C 1
ATOM 1072 O O . LEU A 1 143 ? 8.865 -6.784 -18.510 1.00 90.12 143 LEU A O 1
ATOM 1076 N N . ALA A 1 144 ? 10.893 -6.645 -17.541 1.00 87.06 144 ALA A N 1
ATOM 1077 C CA . ALA A 1 144 ? 11.195 -5.288 -17.993 1.00 87.06 144 ALA A CA 1
ATOM 1078 C C . ALA A 1 144 ? 11.532 -5.211 -19.494 1.00 87.06 144 ALA A C 1
ATOM 1080 O O . ALA A 1 144 ? 11.310 -4.174 -20.116 1.00 87.06 144 ALA A O 1
ATOM 1081 N N . GLU A 1 145 ? 12.048 -6.302 -20.066 1.00 89.75 145 GLU A N 1
ATOM 1082 C CA . GLU A 1 145 ? 12.480 -6.386 -21.469 1.00 89.75 145 GLU A CA 1
ATOM 1083 C C . GLU A 1 145 ? 11.337 -6.773 -22.414 1.00 89.75 145 GLU A C 1
ATOM 1085 O O . GLU A 1 145 ? 11.403 -6.518 -23.615 1.00 89.75 145 GLU A O 1
ATOM 1090 N N . LEU A 1 146 ? 10.267 -7.368 -21.881 1.00 89.31 146 LEU A N 1
ATOM 1091 C CA . LEU A 1 146 ? 9.074 -7.695 -22.649 1.00 89.31 146 LEU A CA 1
ATOM 1092 C C . LEU A 1 146 ? 8.400 -6.407 -23.150 1.00 89.31 146 LEU A C 1
ATOM 1094 O O . LEU A 1 146 ? 7.899 -5.598 -22.370 1.00 89.31 146 LEU A O 1
ATOM 1098 N N . SER A 1 147 ? 8.325 -6.246 -24.469 1.00 90.38 147 SER A N 1
ATOM 1099 C CA . SER A 1 147 ? 7.460 -5.272 -25.132 1.00 90.38 147 SER A CA 1
ATOM 1100 C C .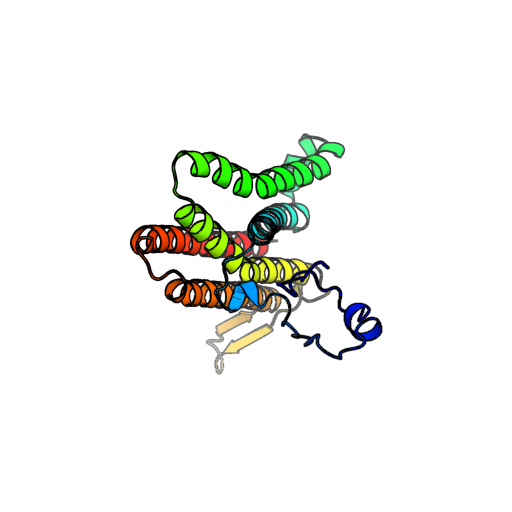 SER A 1 147 ? 6.486 -6.000 -26.050 1.00 90.38 147 SER A C 1
ATOM 1102 O O . SER A 1 147 ? 6.854 -6.904 -26.800 1.00 90.38 147 SER A O 1
ATOM 1104 N N . ALA A 1 148 ? 5.211 -5.630 -25.968 1.00 86.50 148 ALA A N 1
ATOM 1105 C CA . ALA A 1 148 ? 4.183 -6.117 -26.870 1.00 86.50 148 ALA A CA 1
ATOM 1106 C C . ALA A 1 148 ? 3.790 -4.976 -27.803 1.00 86.50 148 ALA A C 1
ATOM 1108 O O . ALA A 1 148 ? 3.114 -4.033 -27.389 1.00 86.50 148 ALA A O 1
ATOM 1109 N N . ASP A 1 149 ? 4.216 -5.067 -29.059 1.00 87.44 149 ASP A N 1
ATOM 1110 C CA . ASP A 1 149 ? 3.870 -4.080 -30.073 1.00 87.44 149 ASP A CA 1
ATOM 1111 C C . ASP A 1 149 ? 2.591 -4.518 -30.790 1.00 87.44 149 ASP A C 1
ATOM 1113 O O . ASP A 1 149 ? 2.579 -5.446 -31.601 1.00 87.44 149 ASP A O 1
ATOM 1117 N N . LEU A 1 150 ? 1.486 -3.846 -30.478 1.00 83.62 150 LEU A N 1
ATOM 1118 C CA . LEU A 1 150 ? 0.223 -4.029 -31.182 1.00 83.62 150 LEU A CA 1
ATOM 1119 C C . LEU A 1 150 ? 0.216 -3.130 -32.416 1.00 83.62 150 LEU A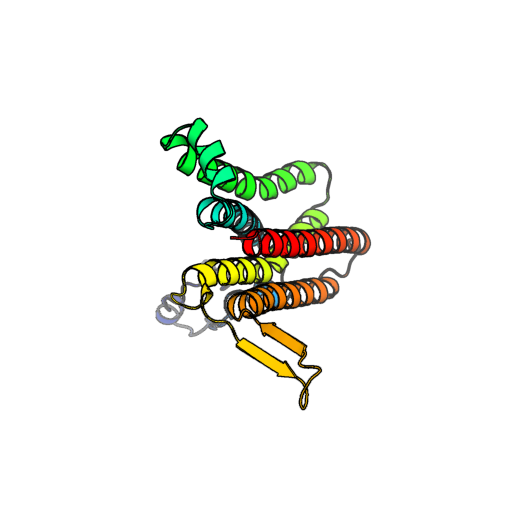 C 1
ATOM 1121 O O . LEU A 1 150 ? 0.241 -1.901 -32.309 1.00 83.62 150 LEU A O 1
ATOM 1125 N N . ARG A 1 151 ? 0.161 -3.758 -33.593 1.00 85.19 151 ARG A N 1
ATOM 1126 C CA . ARG A 1 151 ? -0.035 -3.073 -34.873 1.00 85.19 151 ARG A CA 1
ATOM 1127 C C . ARG A 1 151 ? -1.524 -3.013 -35.174 1.00 85.19 151 ARG A C 1
ATOM 1129 O O . ARG A 1 151 ? -2.154 -4.041 -35.419 1.00 85.19 151 ARG A O 1
ATOM 1136 N N . LEU A 1 152 ? -2.092 -1.812 -35.126 1.00 84.62 152 LEU A N 1
ATOM 1137 C CA . LEU A 1 152 ? -3.505 -1.577 -35.412 1.00 84.62 152 LEU A CA 1
ATOM 1138 C C . LEU A 1 152 ? -3.635 -0.906 -36.784 1.00 84.62 152 LEU A C 1
ATOM 1140 O O . LEU A 1 152 ? -3.288 0.263 -36.937 1.00 84.62 152 LEU A O 1
ATOM 1144 N N . GLY A 1 153 ? -4.157 -1.645 -37.768 1.00 79.94 153 GLY A N 1
ATOM 1145 C CA . GLY A 1 153 ? -4.576 -1.104 -39.066 1.00 79.94 153 GLY A CA 1
ATOM 1146 C C . GLY A 1 153 ? -4.092 -1.905 -40.286 1.00 79.94 153 GLY A C 1
ATOM 1147 O O . GLY A 1 153 ? -3.051 -2.556 -40.224 1.00 79.94 153 GLY A O 1
ATOM 1148 N N . PRO A 1 154 ? -4.833 -1.869 -41.410 1.00 73.12 154 PRO A N 1
ATOM 1149 C CA . PRO A 1 154 ? -4.363 -2.398 -42.683 1.00 73.12 154 PRO A CA 1
ATOM 1150 C C . PRO A 1 154 ? -3.507 -1.348 -43.424 1.00 73.12 154 PRO A C 1
ATOM 1152 O O . PRO A 1 154 ? -4.030 -0.345 -43.909 1.00 73.12 154 PRO A O 1
ATOM 1155 N N . GLY A 1 155 ? -2.197 -1.576 -43.556 1.00 70.06 155 GLY A N 1
ATOM 1156 C CA . GLY A 1 155 ? -1.311 -0.800 -44.443 1.00 70.06 155 GLY A CA 1
ATOM 1157 C C . GLY A 1 155 ? -0.798 0.544 -43.894 1.00 70.06 155 GLY A C 1
ATOM 1158 O O . GLY A 1 155 ? -0.654 0.717 -42.694 1.00 70.06 155 GLY A O 1
ATOM 1159 N N . ALA A 1 156 ? -0.510 1.502 -44.794 1.00 58.75 156 ALA A N 1
ATOM 1160 C CA . ALA A 1 156 ? 0.353 2.695 -44.631 1.00 58.75 156 ALA A CA 1
ATOM 1161 C C . ALA A 1 156 ? 0.038 3.708 -43.497 1.00 58.75 156 ALA A C 1
ATOM 1163 O O . ALA A 1 156 ? 0.723 4.723 -43.376 1.00 58.75 156 ALA A O 1
ATOM 1164 N N . ARG A 1 157 ? -0.976 3.464 -42.664 1.00 64.62 157 ARG A N 1
ATOM 1165 C CA . ARG A 1 157 ? -1.232 4.196 -41.412 1.00 64.62 157 ARG A CA 1
ATOM 1166 C C . ARG A 1 157 ? -1.194 3.210 -40.248 1.00 64.62 157 ARG A C 1
ATOM 1168 O O . ARG A 1 157 ? -2.206 2.975 -39.594 1.00 64.62 157 ARG A O 1
ATOM 1175 N N . GLU A 1 158 ? -0.031 2.604 -40.032 1.00 78.00 158 GLU A N 1
ATOM 1176 C CA . GLU A 1 158 ? 0.185 1.715 -38.892 1.00 78.00 158 GLU A CA 1
ATOM 1177 C C . GLU A 1 158 ? 0.288 2.560 -37.617 1.00 78.00 158 GLU A C 1
ATOM 1179 O O . GLU A 1 158 ? 1.203 3.371 -37.462 1.00 78.00 158 GLU A O 1
ATOM 1184 N N . ALA A 1 159 ? -0.669 2.394 -36.704 1.00 76.12 159 ALA A N 1
ATOM 1185 C CA . ALA A 1 159 ? -0.510 2.860 -35.336 1.00 76.12 159 ALA A CA 1
ATOM 1186 C C . ALA A 1 159 ? 0.252 1.784 -34.553 1.00 76.12 159 ALA A C 1
ATOM 1188 O O . ALA A 1 159 ? -0.207 0.642 -34.454 1.00 76.12 159 ALA A O 1
ATOM 1189 N N . PHE A 1 160 ? 1.410 2.154 -34.005 1.00 79.25 160 PHE A N 1
ATOM 1190 C CA . PHE A 1 160 ? 2.194 1.300 -33.119 1.00 79.25 160 PHE A CA 1
ATOM 1191 C C . PHE A 1 160 ? 1.837 1.623 -31.672 1.00 79.25 160 PHE A C 1
ATOM 1193 O O . PHE A 1 160 ? 2.120 2.718 -31.185 1.00 79.25 160 PHE A O 1
ATOM 1200 N N . LEU A 1 161 ? 1.213 0.671 -30.983 1.00 83.25 161 LEU A N 1
ATOM 1201 C CA . LEU A 1 161 ? 1.020 0.742 -29.540 1.00 83.25 161 LEU A CA 1
ATOM 1202 C C . LEU A 1 161 ? 2.021 -0.210 -28.882 1.00 83.25 161 LEU A C 1
ATOM 1204 O O . LEU A 1 161 ? 1.820 -1.422 -28.906 1.00 83.25 161 LEU A O 1
ATOM 1208 N N . SER A 1 162 ? 3.095 0.337 -28.310 1.00 84.56 162 SER A N 1
ATOM 1209 C CA . SER A 1 162 ? 4.044 -0.453 -27.523 1.00 84.56 162 SER A CA 1
ATOM 1210 C C . SER A 1 162 ? 3.545 -0.551 -26.085 1.00 84.56 162 SER A C 1
ATOM 1212 O O . SER A 1 162 ? 3.510 0.438 -25.349 1.00 84.56 162 SER A O 1
ATOM 1214 N N . LEU A 1 163 ? 3.099 -1.741 -25.692 1.00 86.69 163 LEU A N 1
ATOM 1215 C CA . LEU A 1 163 ? 2.685 -2.043 -24.328 1.00 86.69 163 LEU A CA 1
ATOM 1216 C C . LEU A 1 163 ? 3.862 -2.650 -23.569 1.00 86.69 163 LEU A C 1
ATOM 1218 O O . LEU A 1 163 ? 4.419 -3.664 -23.981 1.00 86.69 163 LEU A O 1
ATOM 1222 N N . ARG A 1 164 ? 4.199 -2.056 -22.422 1.00 91.88 164 ARG A N 1
ATOM 1223 C CA . ARG A 1 164 ? 5.148 -2.620 -21.452 1.00 91.88 164 ARG A CA 1
ATOM 1224 C C . ARG A 1 164 ? 4.357 -3.438 -20.422 1.00 91.88 164 ARG A C 1
ATOM 1226 O O . ARG A 1 164 ? 3.681 -2.827 -19.588 1.00 91.88 164 ARG A O 1
ATOM 1233 N N . PRO A 1 165 ? 4.394 -4.785 -20.447 1.00 92.25 165 PRO A N 1
ATOM 1234 C CA . PRO A 1 165 ? 3.620 -5.627 -19.536 1.00 92.25 165 PRO A CA 1
ATOM 1235 C C . PRO A 1 165 ? 3.941 -5.356 -18.068 1.00 92.25 165 PRO A C 1
ATOM 1237 O O . PRO A 1 165 ? 3.033 -5.377 -17.244 1.00 92.25 165 PRO A O 1
ATOM 1240 N N . LEU A 1 166 ? 5.197 -5.018 -17.751 1.00 93.12 166 LEU A N 1
ATOM 1241 C CA . LEU A 1 166 ? 5.602 -4.602 -16.409 1.00 93.12 166 LEU A CA 1
ATOM 1242 C C . LEU A 1 166 ? 4.746 -3.437 -15.889 1.00 93.12 166 LEU A C 1
ATOM 1244 O O . LEU A 1 166 ? 4.170 -3.535 -14.808 1.00 93.12 166 LEU A O 1
ATOM 1248 N N . LEU A 1 167 ? 4.593 -2.373 -16.685 1.00 92.31 167 LEU A N 1
ATOM 1249 C CA . LEU A 1 167 ? 3.793 -1.205 -16.307 1.00 92.31 167 LEU A CA 1
ATOM 1250 C C . LEU A 1 167 ? 2.319 -1.579 -16.121 1.00 92.31 167 LEU A C 1
ATOM 1252 O O . LEU A 1 167 ? 1.683 -1.138 -15.167 1.00 92.31 167 LEU A O 1
ATOM 1256 N N . LEU A 1 168 ? 1.774 -2.416 -17.008 1.00 93.94 168 LEU A N 1
ATOM 1257 C CA . LEU A 1 168 ? 0.393 -2.887 -16.893 1.00 93.94 168 LEU A CA 1
ATOM 1258 C C . LEU A 1 168 ? 0.177 -3.685 -15.604 1.00 93.94 168 LEU A C 1
ATOM 1260 O O . LEU A 1 168 ? -0.797 -3.445 -14.897 1.00 93.94 168 LEU A O 1
ATOM 1264 N N . LEU A 1 169 ? 1.087 -4.600 -15.269 1.00 95.75 169 LEU A N 1
ATOM 1265 C CA . LEU A 1 169 ? 1.000 -5.404 -14.051 1.00 95.75 169 LEU A CA 1
ATOM 1266 C C . LEU A 1 169 ? 1.156 -4.549 -12.788 1.00 95.75 169 LEU A C 1
ATOM 1268 O O . LEU A 1 169 ? 0.414 -4.749 -11.829 1.00 95.75 169 LEU A O 1
ATOM 1272 N N . GLN A 1 170 ? 2.047 -3.555 -12.799 1.00 95.88 170 GLN A N 1
ATOM 1273 C CA . GLN A 1 170 ? 2.191 -2.590 -11.705 1.00 95.88 170 GLN A CA 1
ATOM 1274 C C . GLN A 1 170 ? 0.923 -1.744 -11.519 1.00 95.88 170 GLN A C 1
ATOM 1276 O O . GLN A 1 170 ? 0.435 -1.606 -10.395 1.00 95.88 170 GLN A O 1
ATOM 1281 N N . LEU A 1 171 ? 0.340 -1.235 -12.612 1.00 96.44 171 LEU A N 1
ATOM 1282 C CA . LEU A 1 171 ? -0.931 -0.505 -12.582 1.00 96.44 171 LEU A CA 1
ATOM 1283 C C . LEU A 1 171 ? -2.073 -1.386 -12.069 1.00 96.44 171 LEU A C 1
ATOM 1285 O O . LEU A 1 171 ? -2.890 -0.919 -11.278 1.00 96.44 171 LEU A O 1
ATOM 1289 N N . LEU A 1 172 ? -2.121 -2.656 -12.475 1.00 96.94 172 LEU A N 1
ATOM 1290 C CA . LEU A 1 172 ? -3.114 -3.612 -11.989 1.00 96.94 172 LEU A CA 1
ATOM 1291 C C . LEU A 1 172 ? -2.933 -3.909 -10.498 1.00 96.94 172 LEU A C 1
ATOM 1293 O O . LEU A 1 172 ? -3.921 -3.906 -9.769 1.00 96.94 172 LEU A O 1
ATOM 1297 N N . ALA A 1 173 ? -1.704 -4.116 -10.022 1.00 97.50 173 ALA A N 1
ATOM 1298 C CA . ALA A 1 173 ? -1.423 -4.395 -8.615 1.00 97.50 173 ALA A CA 1
ATOM 1299 C C . ALA A 1 173 ? -1.793 -3.206 -7.709 1.00 97.50 173 ALA A C 1
ATOM 1301 O O . ALA A 1 173 ? -2.551 -3.368 -6.747 1.00 97.50 173 ALA A O 1
ATOM 1302 N N . VAL A 1 174 ? -1.328 -1.996 -8.046 1.00 97.50 174 VAL A N 1
ATOM 1303 C CA . VAL A 1 174 ? -1.652 -0.772 -7.293 1.00 97.50 174 VAL A CA 1
ATOM 1304 C C . VAL A 1 174 ? -3.134 -0.424 -7.428 1.00 97.50 174 VAL A C 1
ATOM 1306 O O . VAL A 1 174 ? -3.783 -0.100 -6.435 1.00 97.50 174 VAL A O 1
ATOM 1309 N N . GLY A 1 175 ? -3.697 -0.531 -8.634 1.00 97.56 175 GLY A N 1
ATOM 1310 C CA . GLY A 1 175 ? -5.098 -0.230 -8.918 1.00 97.56 175 GLY A CA 1
ATOM 1311 C C . GLY A 1 175 ? -6.065 -1.170 -8.201 1.00 97.56 175 GLY A C 1
ATOM 1312 O O . GLY A 1 175 ? -7.038 -0.706 -7.607 1.00 97.56 175 GLY A O 1
ATOM 1313 N N . ALA A 1 176 ? -5.778 -2.475 -8.175 1.00 97.50 176 ALA A N 1
ATOM 1314 C CA . ALA A 1 176 ? -6.548 -3.444 -7.402 1.00 97.50 176 ALA A CA 1
ATOM 1315 C C . ALA A 1 176 ? -6.439 -3.164 -5.897 1.00 97.50 176 ALA A C 1
ATOM 1317 O O . ALA A 1 176 ? -7.459 -3.123 -5.210 1.00 97.50 176 ALA A O 1
ATOM 1318 N N . GLY A 1 177 ? -5.230 -2.898 -5.388 1.00 96.38 177 GLY A N 1
ATOM 1319 C CA . GLY A 1 177 ? -5.017 -2.511 -3.992 1.00 96.38 177 GLY A CA 1
ATOM 1320 C C . GLY A 1 177 ? -5.803 -1.256 -3.599 1.00 96.38 177 GLY A C 1
ATOM 1321 O O . GLY A 1 177 ? -6.472 -1.244 -2.564 1.00 96.38 177 GLY A O 1
ATOM 1322 N N . LEU A 1 178 ? -5.793 -0.226 -4.452 1.00 96.69 178 LEU A N 1
ATOM 1323 C CA . LEU A 1 178 ? -6.567 1.000 -4.265 1.00 96.69 178 LEU A CA 1
ATOM 1324 C C . LEU A 1 178 ? -8.069 0.713 -4.274 1.00 96.69 178 LEU A C 1
ATOM 1326 O O . LEU A 1 178 ? -8.756 1.083 -3.329 1.00 96.69 178 LEU A O 1
ATOM 1330 N N . LEU A 1 179 ? -8.584 0.021 -5.294 1.00 96.19 179 LEU A N 1
ATOM 1331 C CA . LEU A 1 179 ? -10.005 -0.324 -5.408 1.00 96.19 179 LEU A CA 1
ATOM 1332 C C . LEU A 1 179 ? -10.497 -1.054 -4.154 1.00 96.19 179 LEU A C 1
ATOM 1334 O O . LEU A 1 179 ? -11.532 -0.718 -3.580 1.00 96.19 179 LEU A O 1
ATOM 1338 N N . VAL A 1 180 ? -9.723 -2.032 -3.700 1.00 94.25 180 VAL A N 1
ATOM 1339 C CA . VAL A 1 180 ? -10.040 -2.815 -2.514 1.00 94.25 180 VAL A CA 1
ATOM 1340 C C . VAL A 1 180 ? -10.001 -1.945 -1.247 1.00 94.25 180 VAL A C 1
ATOM 1342 O O . VAL A 1 180 ? -10.914 -2.032 -0.424 1.00 94.25 180 VAL A O 1
ATOM 1345 N N . ALA A 1 181 ? -9.016 -1.051 -1.108 1.00 93.38 181 ALA A N 1
ATOM 1346 C CA . ALA A 1 181 ? -8.954 -0.081 -0.012 1.00 93.38 181 ALA A CA 1
ATOM 1347 C C . ALA A 1 181 ? -10.163 0.877 -0.002 1.00 93.38 181 ALA A C 1
ATOM 1349 O O . ALA A 1 181 ? -10.740 1.139 1.057 1.00 93.38 181 ALA A O 1
ATOM 1350 N N . LEU A 1 182 ? -10.605 1.337 -1.179 1.00 92.88 182 LEU A N 1
ATOM 1351 C CA . LEU A 1 182 ? -11.795 2.176 -1.343 1.00 92.88 182 LEU A CA 1
ATOM 1352 C C . LEU A 1 182 ? -13.068 1.443 -0.909 1.00 92.88 182 LEU A C 1
ATOM 1354 O O . LEU A 1 182 ? -13.880 2.008 -0.178 1.00 92.88 182 LEU A O 1
ATOM 1358 N N . VAL A 1 183 ? -13.225 0.175 -1.299 1.00 91.69 183 VAL A N 1
ATOM 1359 C CA . VAL A 1 183 ? -14.360 -0.661 -0.876 1.00 91.69 183 VAL A CA 1
ATOM 1360 C C . VAL A 1 183 ? -14.353 -0.869 0.642 1.00 91.69 183 VAL A C 1
ATOM 1362 O O . VAL A 1 183 ? -15.408 -0.780 1.275 1.00 91.69 183 VAL A O 1
ATOM 1365 N N . CYS A 1 184 ? -13.186 -1.102 1.252 1.00 89.94 184 CYS A N 1
ATOM 1366 C CA . CYS A 1 184 ? -13.050 -1.196 2.710 1.00 89.94 184 CYS A CA 1
ATOM 1367 C C . CYS A 1 184 ? -13.459 0.109 3.406 1.00 89.94 184 CYS A C 1
ATOM 1369 O O . CYS A 1 184 ? -14.238 0.095 4.367 1.00 89.94 184 CYS A O 1
ATOM 1371 N N . LEU A 1 185 ? -12.996 1.249 2.891 1.00 89.06 185 LEU A N 1
ATOM 1372 C CA . LEU A 1 185 ? -13.346 2.554 3.438 1.00 89.06 185 LEU A CA 1
ATOM 1373 C C . LEU A 1 185 ? -14.849 2.832 3.290 1.00 89.06 185 LEU A C 1
ATOM 1375 O O . LEU A 1 185 ? -15.496 3.242 4.249 1.00 89.06 185 LEU A O 1
ATOM 1379 N N . GLN A 1 186 ? -15.441 2.515 2.137 1.00 88.62 186 GLN A N 1
ATOM 1380 C CA . GLN A 1 186 ? -16.876 2.672 1.907 1.00 88.62 186 GLN A CA 1
ATOM 1381 C C . GLN A 1 186 ? -17.712 1.802 2.854 1.00 88.62 186 GLN A C 1
ATOM 1383 O O . GLN A 1 186 ? -18.685 2.283 3.429 1.00 88.62 186 GLN A O 1
ATOM 1388 N N . LYS A 1 187 ? -17.331 0.537 3.063 1.00 86.81 187 LYS A N 1
ATOM 1389 C CA . LYS A 1 187 ? -18.034 -0.357 3.998 1.00 86.81 187 LYS A CA 1
ATOM 1390 C C . LYS A 1 187 ? -17.931 0.117 5.444 1.00 86.81 187 LYS A C 1
ATOM 1392 O O . LYS A 1 187 ? -18.908 0.025 6.186 1.00 86.81 187 LYS A O 1
ATOM 1397 N N . SER A 1 188 ? -16.785 0.668 5.841 1.00 83.00 188 SER A N 1
ATOM 1398 C CA . SER A 1 188 ? -16.620 1.220 7.190 1.00 83.00 188 SER A CA 1
ATOM 1399 C C . SER A 1 188 ? -17.445 2.492 7.428 1.00 83.00 188 SER A C 1
ATOM 1401 O O . SER A 1 188 ? -17.810 2.744 8.574 1.00 83.00 188 SER A O 1
ATOM 1403 N N . LEU A 1 189 ? -17.875 3.216 6.378 1.00 78.12 189 LEU A N 1
ATOM 1404 C CA . LEU A 1 189 ? -18.847 4.315 6.518 1.00 78.12 189 LEU A CA 1
ATOM 1405 C C . LEU A 1 189 ? -20.172 3.871 7.145 1.00 78.12 189 LEU A C 1
ATOM 1407 O O . LEU A 1 189 ? -20.752 4.633 7.915 1.00 78.12 189 LEU A O 1
ATOM 1411 N N . GLY A 1 190 ? -20.641 2.658 6.842 1.00 72.44 190 GLY A N 1
ATOM 1412 C CA . GLY A 1 190 ? -21.880 2.127 7.417 1.00 72.44 190 GLY A CA 1
ATOM 1413 C C . GLY A 1 190 ? -21.737 1.677 8.874 1.00 72.44 190 GLY A C 1
ATOM 1414 O O . GLY A 1 190 ? -22.715 1.684 9.614 1.00 72.44 190 GLY A O 1
ATOM 1415 N N . ALA A 1 191 ? -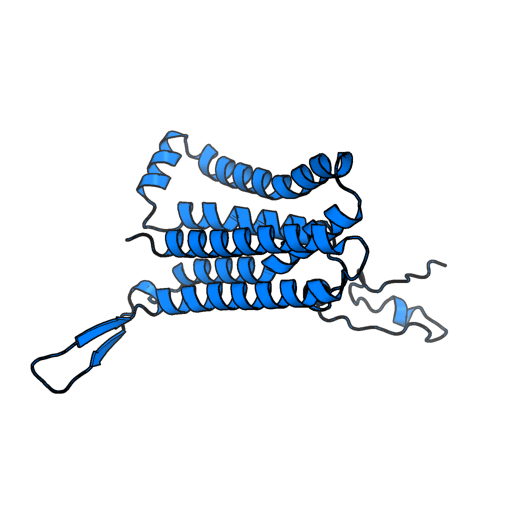20.523 1.314 9.299 1.00 69.81 191 ALA A N 1
ATOM 1416 C CA . ALA A 1 191 ? -20.255 0.787 10.637 1.00 69.81 191 ALA A CA 1
ATOM 1417 C C . ALA A 1 191 ? -20.110 1.887 11.708 1.00 69.81 191 ALA A C 1
ATOM 1419 O O . ALA A 1 191 ? -20.377 1.640 12.880 1.00 69.81 191 ALA A O 1
ATOM 1420 N N . VAL A 1 192 ? -19.720 3.107 11.318 1.00 68.50 192 VAL A N 1
ATOM 1421 C CA . VAL A 1 192 ? -19.467 4.247 12.231 1.00 68.50 192 VAL A CA 1
ATOM 1422 C C . VAL A 1 192 ? -20.706 5.164 12.350 1.00 68.50 192 VAL A C 1
ATOM 1424 O O . VAL A 1 192 ? -20.606 6.382 12.498 1.00 68.50 192 VAL A O 1
ATOM 1427 N N . GLY A 1 193 ? -21.913 4.598 12.250 1.00 54.72 193 GLY A N 1
ATOM 1428 C CA . GLY A 1 193 ? -23.176 5.340 12.332 1.00 54.72 193 GLY A CA 1
ATOM 1429 C C . GLY A 1 193 ? -23.447 5.893 13.737 1.00 54.72 193 GLY A C 1
ATOM 1430 O O . GLY A 1 193 ? -23.888 5.160 14.614 1.00 54.72 193 GLY A O 1
ATOM 1431 N N . GLY A 1 194 ? -23.195 7.187 13.958 1.00 65.25 194 GLY A N 1
ATOM 1432 C CA . GLY A 1 194 ? -23.453 7.886 15.225 1.00 65.25 194 GLY A CA 1
ATOM 1433 C C . GLY A 1 194 ? -23.044 9.366 15.192 1.00 65.25 194 GLY A C 1
ATOM 1434 O O . GLY A 1 194 ? -22.744 9.910 14.128 1.00 65.25 194 GLY A O 1
ATOM 1435 N N . ALA A 1 195 ? -22.980 10.020 16.361 1.00 54.47 195 ALA A N 1
ATOM 1436 C CA . ALA A 1 195 ? -22.614 11.440 16.532 1.00 54.47 195 ALA A CA 1
ATOM 1437 C C . ALA A 1 195 ? -21.243 11.838 15.925 1.00 54.47 195 ALA A C 1
ATOM 1439 O O . ALA A 1 195 ? -20.972 13.017 15.713 1.00 54.47 195 ALA A O 1
ATOM 1440 N N . GLY A 1 196 ? -20.391 10.861 15.587 1.00 63.84 196 GLY A N 1
ATOM 1441 C CA . GLY A 1 196 ? -19.112 11.050 14.891 1.00 63.84 196 GLY A CA 1
ATOM 1442 C C . GLY A 1 196 ? -19.194 11.173 13.361 1.00 63.84 196 GLY A C 1
ATOM 1443 O O . GLY A 1 196 ? -18.162 11.357 12.718 1.00 63.84 196 GLY A O 1
ATOM 1444 N N . ALA A 1 197 ? -20.385 11.102 12.752 1.00 71.12 197 ALA A N 1
ATOM 1445 C CA . ALA A 1 197 ? -20.570 11.109 11.297 1.00 71.12 197 ALA A CA 1
ATOM 1446 C C . ALA A 1 197 ? -19.885 12.262 10.522 1.00 71.12 197 ALA A C 1
ATOM 1448 O O . ALA A 1 197 ? -19.317 11.982 9.462 1.00 71.12 197 ALA A O 1
ATOM 1449 N N . PRO A 1 198 ? -19.902 13.541 10.961 1.00 79.06 198 PRO A N 1
ATOM 1450 C CA . PRO A 1 198 ? -19.235 14.609 10.211 1.00 79.06 198 PRO A CA 1
ATOM 1451 C C . PRO A 1 198 ? -17.706 14.479 10.259 1.00 79.06 198 PRO A C 1
ATOM 1453 O O . PRO A 1 198 ? -17.050 14.590 9.225 1.00 79.06 198 PRO A O 1
ATOM 1456 N N . LEU A 1 199 ? -17.142 14.157 11.427 1.00 75.06 199 LEU A N 1
ATOM 1457 C CA . LEU A 1 199 ? -15.703 13.935 11.605 1.00 75.06 199 LEU A CA 1
ATOM 1458 C C . LEU A 1 199 ? -15.217 12.722 10.810 1.00 75.06 199 LEU A C 1
ATOM 1460 O O . LEU A 1 199 ? -14.180 12.786 10.152 1.00 75.06 199 LEU A O 1
ATOM 1464 N N . TRP A 1 200 ? -15.996 11.641 10.811 1.00 79.06 200 TRP A N 1
ATOM 1465 C CA . TRP A 1 200 ? -15.716 10.448 10.022 1.00 79.06 200 TRP A CA 1
ATOM 1466 C C . TRP A 1 200 ? -15.702 10.741 8.514 1.00 79.06 200 TRP A C 1
ATOM 1468 O O . TRP A 1 200 ? -14.819 10.254 7.809 1.00 79.06 200 TRP A O 1
ATOM 1478 N N . ARG A 1 201 ? -16.604 11.595 8.003 1.00 82.06 201 ARG A N 1
ATOM 1479 C CA . ARG A 1 201 ? -16.565 12.036 6.594 1.00 82.06 201 ARG A CA 1
ATOM 1480 C C . ARG A 1 201 ? -15.287 12.807 6.274 1.00 82.06 201 ARG A C 1
ATOM 1482 O O . ARG A 1 201 ? -14.692 12.558 5.228 1.00 82.06 201 ARG A O 1
ATOM 1489 N N . THR A 1 202 ? -14.850 13.710 7.151 1.00 83.00 202 THR A N 1
ATOM 1490 C CA . THR A 1 202 ? -13.597 14.459 6.960 1.00 83.00 202 THR A CA 1
ATOM 1491 C C . THR A 1 202 ? -12.389 13.524 6.980 1.00 83.00 202 THR A C 1
ATOM 1493 O O . THR A 1 202 ? -11.572 13.572 6.065 1.00 83.00 202 THR A O 1
ATOM 1496 N N . ALA A 1 203 ? -12.311 12.621 7.964 1.00 79.75 203 ALA A N 1
ATOM 1497 C CA . ALA A 1 203 ? -11.238 11.632 8.066 1.00 79.75 203 ALA A CA 1
ATOM 1498 C C . ALA A 1 203 ? -11.204 10.700 6.845 1.00 79.75 203 ALA A C 1
ATOM 1500 O O . ALA A 1 203 ? -10.136 10.440 6.296 1.00 79.75 203 ALA A O 1
ATOM 1501 N N . SER A 1 204 ? -12.371 10.267 6.364 1.00 83.94 204 SER A N 1
ATOM 1502 C CA . SER A 1 204 ? -12.489 9.442 5.158 1.00 83.94 204 SER A CA 1
ATOM 1503 C C . SER A 1 204 ? -12.022 10.196 3.916 1.00 83.94 204 SER A C 1
ATOM 1505 O O . SER A 1 204 ? -11.260 9.649 3.134 1.00 83.94 204 SER A O 1
ATOM 1507 N N . ARG A 1 205 ? -12.403 11.469 3.741 1.00 87.00 205 ARG A N 1
ATOM 1508 C CA . ARG A 1 205 ? -11.933 12.301 2.617 1.00 87.00 205 ARG A CA 1
ATOM 1509 C C . ARG A 1 205 ? -10.423 12.520 2.649 1.00 87.00 205 ARG A C 1
ATOM 1511 O O . ARG A 1 205 ? -9.774 12.390 1.616 1.00 87.00 205 ARG A O 1
ATOM 1518 N N . ALA A 1 206 ? -9.868 12.814 3.822 1.00 85.19 206 ALA A N 1
ATOM 1519 C CA . ALA A 1 206 ? -8.426 12.960 3.994 1.00 85.19 206 ALA A CA 1
ATOM 1520 C C . ALA A 1 206 ? -7.693 11.645 3.688 1.00 85.19 206 ALA A C 1
ATOM 1522 O O . ALA A 1 206 ? -6.681 11.649 2.994 1.00 85.19 206 ALA A O 1
ATOM 1523 N N . SER A 1 207 ? -8.237 10.513 4.144 1.00 86.19 207 SER A N 1
ATOM 1524 C CA . SER A 1 207 ? -7.688 9.187 3.863 1.00 86.19 207 SER A CA 1
ATOM 1525 C C . SER A 1 207 ? -7.772 8.831 2.379 1.00 86.19 207 SER A C 1
ATOM 1527 O O . SER A 1 207 ? -6.779 8.381 1.823 1.00 86.19 207 SER A O 1
ATOM 1529 N N . LEU A 1 208 ? -8.894 9.118 1.710 1.00 89.62 208 LEU A N 1
ATOM 1530 C CA . LEU A 1 208 ? -9.041 8.967 0.259 1.00 89.62 208 LEU A CA 1
ATOM 1531 C C . LEU A 1 208 ? -7.979 9.765 -0.489 1.00 89.62 208 LEU A C 1
ATOM 1533 O O . LEU A 1 208 ? -7.301 9.223 -1.359 1.00 89.62 208 LEU A O 1
ATOM 1537 N N . PHE A 1 209 ? -7.823 11.043 -0.148 1.00 89.25 209 PHE A N 1
ATOM 1538 C CA . PHE A 1 209 ? -6.808 11.889 -0.761 1.00 89.25 209 PHE A CA 1
ATOM 1539 C C . PHE A 1 209 ? -5.403 11.320 -0.531 1.00 89.25 209 PHE A C 1
ATOM 1541 O O . PHE A 1 209 ? -4.645 11.169 -1.485 1.00 89.25 209 PHE A O 1
ATOM 1548 N N . GLY A 1 210 ? -5.091 10.913 0.703 1.00 88.56 210 GLY A N 1
ATOM 1549 C CA . GLY A 1 210 ? -3.814 10.291 1.051 1.00 88.56 210 GLY A CA 1
ATOM 1550 C C . GLY A 1 210 ? -3.544 8.988 0.293 1.00 88.56 210 GLY A C 1
ATOM 1551 O O . GLY A 1 210 ? -2.445 8.805 -0.215 1.00 88.56 210 GLY A O 1
ATOM 1552 N N . MET A 1 211 ? -4.542 8.111 0.150 1.00 91.25 211 MET A N 1
ATOM 1553 C CA . MET A 1 211 ? -4.430 6.859 -0.611 1.00 91.25 211 MET A CA 1
ATOM 1554 C C . MET A 1 211 ? -4.179 7.121 -2.100 1.00 91.25 211 MET A C 1
ATOM 1556 O O . MET A 1 211 ? -3.320 6.478 -2.695 1.00 91.25 211 MET A O 1
ATOM 1560 N N . ASN A 1 212 ? -4.887 8.082 -2.703 1.00 92.69 212 ASN A N 1
ATOM 1561 C CA . ASN A 1 212 ? -4.679 8.444 -4.108 1.00 92.69 212 ASN A CA 1
ATOM 1562 C C . ASN A 1 212 ? -3.301 9.073 -4.331 1.00 92.69 212 ASN A C 1
ATOM 1564 O O . ASN A 1 212 ? -2.606 8.702 -5.273 1.00 92.69 212 ASN A O 1
ATOM 1568 N N . LEU A 1 213 ? -2.884 9.982 -3.444 1.00 92.50 213 LEU A N 1
ATOM 1569 C CA . LEU A 1 213 ? -1.560 10.595 -3.497 1.00 92.50 213 LEU A CA 1
ATOM 1570 C C . LEU A 1 213 ? -0.458 9.543 -3.345 1.00 92.50 213 LEU A C 1
ATOM 1572 O O . LEU A 1 213 ? 0.516 9.568 -4.088 1.00 92.50 213 LEU A O 1
ATOM 1576 N N . TYR A 1 214 ? -0.631 8.596 -2.422 1.00 91.69 214 TYR A N 1
ATOM 1577 C CA . TYR A 1 214 ? 0.301 7.493 -2.219 1.00 91.69 214 TYR A CA 1
ATOM 1578 C C . TYR A 1 214 ? 0.389 6.586 -3.451 1.00 91.69 214 TYR A C 1
ATOM 1580 O O . TYR A 1 214 ? 1.486 6.300 -3.919 1.00 91.69 214 TYR A O 1
ATOM 1588 N N . ALA A 1 215 ? -0.752 6.180 -4.017 1.00 95.00 215 ALA A N 1
ATOM 1589 C CA . ALA A 1 215 ? -0.797 5.371 -5.233 1.00 95.00 215 ALA A CA 1
ATOM 1590 C C . ALA A 1 215 ? -0.107 6.080 -6.410 1.00 95.00 215 ALA A C 1
ATOM 1592 O O . ALA A 1 215 ? 0.709 5.475 -7.103 1.00 95.00 215 ALA A O 1
ATOM 1593 N N . ALA A 1 216 ? -0.390 7.372 -6.598 1.00 94.56 216 ALA A N 1
ATOM 1594 C CA . ALA A 1 216 ? 0.247 8.189 -7.623 1.00 94.56 216 ALA A CA 1
ATOM 1595 C C . ALA A 1 216 ? 1.759 8.305 -7.394 1.00 94.56 216 ALA A C 1
ATOM 1597 O O . ALA A 1 216 ? 2.523 8.122 -8.333 1.00 94.56 216 ALA A O 1
ATOM 1598 N N . ALA A 1 217 ? 2.200 8.549 -6.156 1.00 92.06 217 ALA A N 1
ATOM 1599 C CA . ALA A 1 217 ? 3.617 8.620 -5.815 1.00 92.06 217 ALA A CA 1
ATOM 1600 C C . ALA A 1 217 ? 4.338 7.297 -6.106 1.00 92.06 217 ALA A C 1
ATOM 1602 O O . ALA A 1 217 ? 5.379 7.312 -6.752 1.00 92.06 217 ALA A O 1
ATOM 1603 N N . VAL A 1 218 ? 3.771 6.156 -5.703 1.00 93.38 218 VAL A N 1
ATOM 1604 C CA . VAL A 1 218 ? 4.339 4.830 -5.997 1.00 93.38 218 VAL A CA 1
ATOM 1605 C C . VAL A 1 218 ? 4.457 4.611 -7.504 1.00 93.38 218 VAL A C 1
ATOM 1607 O O . VAL A 1 218 ? 5.528 4.253 -7.980 1.00 93.38 218 VAL A O 1
ATOM 1610 N N . LEU A 1 219 ? 3.395 4.872 -8.270 1.00 94.25 219 LEU A N 1
ATOM 1611 C CA . LEU A 1 219 ? 3.419 4.693 -9.723 1.00 94.25 219 LEU A CA 1
ATOM 1612 C C . LEU A 1 219 ? 4.406 5.640 -10.414 1.00 94.25 219 LEU A C 1
ATOM 1614 O O . LEU A 1 219 ? 5.116 5.212 -11.316 1.00 94.25 219 LEU A O 1
ATOM 1618 N N . LEU A 1 220 ? 4.498 6.898 -9.976 1.00 93.38 220 LEU A N 1
ATOM 1619 C CA . LEU A 1 220 ? 5.473 7.859 -10.498 1.00 93.38 220 LEU A CA 1
ATOM 1620 C C . LEU A 1 220 ? 6.912 7.426 -10.204 1.00 93.38 220 LEU A C 1
ATOM 1622 O O . LEU A 1 220 ? 7.770 7.540 -11.074 1.00 93.38 220 LEU A O 1
ATOM 1626 N N . LEU A 1 221 ? 7.177 6.911 -9.000 1.00 90.75 221 LEU A N 1
ATOM 1627 C CA . LEU A 1 221 ? 8.501 6.425 -8.614 1.00 90.75 221 LEU A CA 1
ATOM 1628 C C . LEU A 1 221 ? 8.904 5.170 -9.398 1.00 90.75 221 LEU A C 1
ATOM 1630 O O . LEU A 1 221 ? 10.060 5.072 -9.802 1.00 90.75 221 LEU A O 1
ATOM 1634 N N . LEU A 1 222 ? 7.961 4.249 -9.625 1.00 91.44 222 LEU A N 1
ATOM 1635 C CA . LEU A 1 222 ? 8.167 3.025 -10.409 1.00 91.44 222 LEU A CA 1
ATOM 1636 C C . LEU A 1 222 ? 8.289 3.294 -11.915 1.00 91.44 222 LEU A C 1
ATOM 1638 O O . LEU A 1 222 ? 8.937 2.531 -12.623 1.00 91.44 222 LEU A O 1
ATOM 1642 N N . TRP A 1 223 ? 7.652 4.354 -12.417 1.00 89.00 223 TRP A N 1
ATOM 1643 C CA . TRP A 1 223 ? 7.660 4.701 -13.839 1.00 89.00 223 TRP A CA 1
ATOM 1644 C C . TRP A 1 223 ? 8.786 5.662 -14.232 1.00 89.00 223 TRP A C 1
ATOM 1646 O O . TRP A 1 223 ? 8.977 5.915 -15.423 1.00 89.00 223 TRP A O 1
ATOM 1656 N N . TRP A 1 224 ? 9.524 6.206 -13.259 1.00 84.12 224 TRP A N 1
ATOM 1657 C CA . TRP A 1 224 ? 10.598 7.156 -13.529 1.00 84.12 224 TRP A CA 1
ATOM 1658 C C . TRP A 1 224 ? 11.553 6.592 -14.594 1.00 84.12 224 TRP A C 1
ATOM 1660 O O . TRP A 1 224 ? 11.991 5.445 -14.448 1.00 84.12 224 TRP A O 1
ATOM 1670 N N . PRO A 1 225 ? 11.827 7.349 -15.676 1.00 69.50 225 PRO A N 1
ATOM 1671 C CA . PRO A 1 225 ? 12.537 6.830 -16.835 1.00 69.50 225 PRO A CA 1
ATOM 1672 C C . PRO A 1 225 ? 13.872 6.208 -16.419 1.00 69.50 225 PRO A C 1
ATOM 1674 O O . PRO A 1 225 ? 14.641 6.818 -15.672 1.00 69.50 225 PRO A O 1
ATOM 1677 N N . GLN A 1 226 ? 14.077 4.970 -16.876 1.00 58.62 226 GLN A N 1
ATOM 1678 C CA . GLN A 1 226 ? 15.360 4.271 -16.828 1.00 58.62 226 GLN A CA 1
ATOM 1679 C C . GLN A 1 226 ? 16.346 4.909 -17.802 1.00 58.62 226 GLN A C 1
ATOM 1681 O O . GLN A 1 226 ? 15.890 5.335 -18.891 1.00 58.62 226 GLN A O 1
#